Protein AF-A0A7S1KFZ3-F1 (afdb_monomer_lite)

Structure (mmCIF, N/CA/C/O backbone):
data_AF-A0A7S1KFZ3-F1
#
_entry.id   AF-A0A7S1KFZ3-F1
#
loop_
_atom_site.group_PDB
_atom_site.id
_atom_site.type_symbol
_atom_site.label_atom_id
_atom_site.label_alt_id
_atom_site.label_comp_id
_atom_site.label_asym_id
_atom_site.label_entity_id
_atom_site.label_seq_id
_atom_site.pdbx_PDB_ins_code
_atom_site.Cartn_x
_atom_site.Cartn_y
_atom_site.Cartn_z
_atom_site.occupancy
_atom_site.B_iso_or_equiv
_atom_site.auth_seq_id
_atom_site.auth_comp_id
_atom_site.auth_asym_id
_atom_site.auth_atom_id
_atom_site.pdbx_PDB_model_num
ATOM 1 N N . LYS A 1 1 ? -15.631 -19.264 -7.746 1.00 59.31 1 LYS A N 1
ATOM 2 C CA . LYS A 1 1 ? -16.359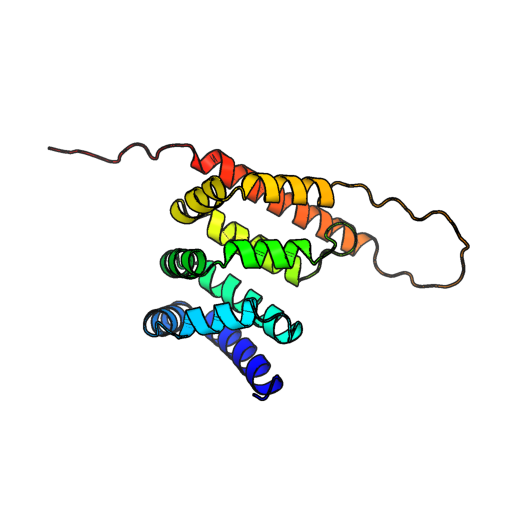 -17.991 -7.528 1.00 59.31 1 LYS A CA 1
ATOM 3 C C . LYS A 1 1 ? -16.327 -17.232 -8.840 1.00 59.31 1 LYS A C 1
ATOM 5 O O . LYS A 1 1 ? -15.306 -17.309 -9.510 1.00 59.31 1 LYS A O 1
ATOM 10 N N . ASP A 1 2 ? -17.428 -16.597 -9.221 1.00 80.00 2 ASP A N 1
ATOM 11 C CA . ASP A 1 2 ? -17.496 -15.832 -10.464 1.00 80.00 2 ASP A CA 1
ATOM 12 C C . ASP A 1 2 ? -16.611 -14.581 -10.345 1.00 80.00 2 ASP A C 1
ATOM 14 O O . ASP A 1 2 ? -16.795 -13.764 -9.441 1.00 80.00 2 ASP A O 1
ATOM 18 N N . VAL A 1 3 ? -15.590 -14.490 -11.197 1.00 78.94 3 VAL A N 1
ATOM 19 C CA . VAL A 1 3 ? -14.569 -13.436 -11.133 1.00 78.94 3 VAL A CA 1
ATOM 20 C C . VAL A 1 3 ? -15.155 -12.086 -11.562 1.00 78.94 3 VAL A C 1
ATOM 22 O O . VAL A 1 3 ? -14.750 -11.048 -11.040 1.00 78.94 3 VAL A O 1
ATOM 25 N N . TYR A 1 4 ? -16.166 -12.095 -12.435 1.00 84.81 4 TYR A N 1
ATOM 26 C CA . TYR A 1 4 ? -16.853 -10.882 -12.880 1.00 84.81 4 TYR A CA 1
ATOM 27 C C . TYR A 1 4 ? -17.694 -10.276 -11.760 1.00 84.81 4 TYR A C 1
ATOM 29 O O . TYR A 1 4 ? -17.629 -9.076 -11.519 1.00 84.81 4 TYR A O 1
ATOM 37 N N . VAL A 1 5 ? -18.379 -11.115 -10.979 1.00 86.81 5 VAL A N 1
ATOM 38 C CA . VAL A 1 5 ? -19.133 -10.651 -9.804 1.00 86.81 5 VAL A CA 1
ATOM 39 C C . VAL A 1 5 ? -18.205 -10.000 -8.777 1.00 86.81 5 VAL A C 1
ATOM 41 O O . VAL A 1 5 ? -18.557 -8.977 -8.190 1.00 86.81 5 VAL A O 1
ATOM 44 N N . ALA A 1 6 ? -17.011 -10.561 -8.559 1.00 84.12 6 ALA A N 1
ATOM 45 C CA . ALA A 1 6 ? -16.026 -9.971 -7.654 1.00 84.12 6 ALA A CA 1
ATOM 46 C C . ALA A 1 6 ? -15.534 -8.604 -8.158 1.00 84.12 6 ALA A C 1
ATOM 48 O O . ALA A 1 6 ? -15.471 -7.658 -7.374 1.00 84.12 6 ALA A O 1
ATOM 49 N N . TYR A 1 7 ? -15.247 -8.490 -9.457 1.00 87.94 7 TYR A N 1
ATOM 50 C CA . TYR A 1 7 ? -14.881 -7.228 -10.098 1.00 87.94 7 TYR A CA 1
ATOM 51 C C . TYR A 1 7 ? -15.976 -6.163 -9.935 1.00 87.94 7 TYR A C 1
ATOM 53 O O . TYR A 1 7 ? -15.715 -5.101 -9.369 1.00 87.94 7 TYR A O 1
ATOM 61 N N . ASP A 1 8 ? -17.213 -6.475 -10.329 1.00 88.56 8 ASP A N 1
ATOM 62 C CA . ASP A 1 8 ? -18.344 -5.544 -10.245 1.00 88.56 8 ASP A CA 1
ATOM 63 C C . ASP A 1 8 ? -18.607 -5.108 -8.799 1.00 88.56 8 ASP A C 1
ATOM 65 O O . ASP A 1 8 ? -18.883 -3.938 -8.526 1.00 88.56 8 ASP A O 1
ATOM 69 N N . THR A 1 9 ? -18.451 -6.032 -7.846 1.00 89.75 9 THR A N 1
ATOM 70 C CA . THR A 1 9 ? -18.580 -5.737 -6.413 1.00 89.75 9 THR A CA 1
ATOM 71 C C . THR A 1 9 ? -17.504 -4.757 -5.941 1.00 89.75 9 THR A C 1
ATOM 73 O O . THR A 1 9 ? -17.821 -3.813 -5.218 1.00 89.75 9 THR A O 1
ATOM 76 N N . MET A 1 10 ? -16.242 -4.941 -6.349 1.00 89.12 10 MET A N 1
ATOM 77 C CA . MET A 1 10 ? -15.151 -4.021 -5.999 1.00 89.12 10 MET A CA 1
ATOM 78 C C . MET A 1 10 ? -15.393 -2.630 -6.578 1.00 89.12 10 MET A C 1
ATOM 80 O O . MET A 1 10 ? -15.305 -1.637 -5.854 1.00 89.12 10 MET A O 1
ATOM 84 N N . VAL A 1 11 ? -15.763 -2.553 -7.857 1.00 89.94 11 VAL A N 1
ATOM 85 C CA . VAL A 1 11 ? -16.059 -1.284 -8.525 1.00 89.94 11 VAL A CA 1
ATOM 86 C C . VAL A 1 11 ? -17.231 -0.579 -7.844 1.00 89.94 11 VAL A C 1
ATOM 88 O O . VAL A 1 11 ? -17.140 0.615 -7.544 1.00 89.94 11 VAL A O 1
ATOM 91 N N . LEU A 1 12 ? -18.313 -1.294 -7.530 1.00 91.19 12 LEU A N 1
ATOM 92 C CA . LEU A 1 12 ? -19.456 -0.736 -6.807 1.00 91.19 12 LEU A CA 1
ATOM 93 C C . LEU A 1 12 ? -19.049 -0.210 -5.425 1.00 91.19 12 LEU A C 1
ATOM 95 O O . LEU A 1 12 ? -19.440 0.895 -5.046 1.00 91.19 12 LEU A O 1
ATOM 99 N N . LEU A 1 13 ? -18.234 -0.966 -4.687 1.00 89.31 13 LEU A N 1
ATOM 100 C CA . LEU A 1 13 ? -17.777 -0.577 -3.355 1.00 89.31 13 LEU A CA 1
ATOM 101 C C . LEU A 1 13 ? -16.889 0.674 -3.399 1.00 89.31 13 LEU A C 1
ATOM 103 O O . LEU A 1 13 ? -17.038 1.557 -2.554 1.00 89.31 13 LEU A O 1
ATOM 107 N N . GLN A 1 14 ? -16.038 0.814 -4.418 1.00 91.81 14 GLN A N 1
ATOM 108 C CA . GLN A 1 14 ? -15.278 2.046 -4.641 1.00 91.81 14 GLN A CA 1
ATOM 109 C C . GLN A 1 14 ? -16.190 3.248 -4.921 1.00 91.81 14 GLN A C 1
ATOM 111 O O . GLN A 1 14 ? -15.961 4.332 -4.383 1.00 91.81 14 GLN A O 1
ATOM 116 N N . HIS A 1 15 ? -17.225 3.083 -5.751 1.00 91.88 15 HIS A N 1
ATOM 117 C CA . HIS A 1 15 ? -18.196 4.152 -6.015 1.00 91.88 15 HIS A CA 1
ATOM 118 C C . HIS A 1 15 ? -18.946 4.545 -4.742 1.00 91.88 15 HIS A C 1
ATOM 120 O O . HIS A 1 15 ? -19.065 5.731 -4.434 1.00 91.88 15 HIS A O 1
ATOM 126 N N . LEU A 1 16 ? -19.385 3.560 -3.957 1.00 90.81 16 LEU A N 1
ATOM 127 C CA . LEU A 1 16 ? -20.061 3.806 -2.689 1.00 90.81 16 LEU A CA 1
ATOM 128 C C . LEU A 1 16 ? -19.150 4.543 -1.702 1.00 90.81 16 LEU A C 1
ATOM 130 O O . LEU A 1 16 ? -19.594 5.489 -1.052 1.00 90.81 16 LEU A O 1
ATOM 134 N N . TYR A 1 17 ? -17.870 4.166 -1.627 1.00 89.56 17 TYR A N 1
ATOM 135 C CA . TYR A 1 17 ? -16.895 4.837 -0.771 1.00 89.56 17 TYR A CA 1
ATOM 136 C C . TYR A 1 17 ? -16.699 6.309 -1.157 1.00 89.56 17 TYR A C 1
ATOM 138 O O . TYR A 1 17 ? -16.649 7.167 -0.280 1.00 89.56 17 TYR A O 1
ATOM 146 N N . ARG A 1 18 ? -16.661 6.634 -2.456 1.00 89.19 18 ARG A N 1
ATOM 147 C CA . ARG A 1 18 ? -16.524 8.027 -2.922 1.00 89.19 18 ARG A CA 1
ATOM 148 C C . ARG A 1 18 ? -17.688 8.924 -2.488 1.00 89.19 18 ARG A C 1
ATOM 150 O O . ARG A 1 18 ? -17.477 10.112 -2.270 1.00 89.19 18 ARG A O 1
ATOM 157 N N . HIS A 1 19 ? -18.891 8.370 -2.333 1.00 89.25 19 HIS A N 1
ATOM 158 C CA . HIS A 1 19 ? -20.073 9.126 -1.905 1.00 89.25 19 HIS A CA 1
ATOM 159 C C . HIS A 1 19 ? -20.353 9.047 -0.394 1.00 89.25 19 HIS A C 1
ATOM 161 O O . HIS A 1 19 ? -20.929 9.976 0.169 1.00 89.25 19 HIS A O 1
ATOM 167 N N . PHE A 1 20 ? -19.947 7.965 0.277 1.00 88.75 20 PHE A N 1
ATOM 168 C CA . PHE A 1 20 ? -20.286 7.681 1.677 1.00 88.75 20 PHE A CA 1
ATOM 169 C C . PHE A 1 20 ? -19.083 7.187 2.499 1.00 88.75 20 PHE A C 1
ATOM 171 O O . PHE A 1 20 ? -19.227 6.287 3.330 1.00 88.75 20 PHE A O 1
ATOM 178 N N . SER A 1 21 ? -17.905 7.781 2.293 1.00 86.06 21 SER A N 1
ATOM 179 C CA . SER A 1 21 ? -16.613 7.338 2.852 1.00 86.06 21 SER A CA 1
ATOM 180 C C . SER A 1 21 ? -16.657 6.993 4.344 1.00 86.06 21 SER A C 1
ATOM 182 O O . SER A 1 21 ? -16.226 5.913 4.739 1.00 86.06 21 SER A O 1
ATOM 184 N N . SER A 1 22 ? -17.248 7.862 5.171 1.00 86.12 22 SER A N 1
ATOM 185 C CA . SER A 1 22 ? -17.353 7.651 6.622 1.00 86.12 22 SER A CA 1
ATOM 186 C C . SER A 1 22 ? -18.200 6.426 6.987 1.00 86.12 22 SER A C 1
ATOM 188 O O . SER A 1 22 ? -17.764 5.597 7.784 1.00 86.12 22 SER A O 1
ATOM 190 N N . LYS A 1 23 ? -19.380 6.266 6.370 1.00 87.06 23 LYS A N 1
ATOM 191 C CA . LYS A 1 23 ? -20.280 5.135 6.651 1.00 87.06 23 LYS A CA 1
ATOM 192 C C . LYS A 1 23 ? -19.670 3.821 6.181 1.00 87.06 23 LYS A C 1
ATOM 194 O O . LYS A 1 23 ? -19.662 2.854 6.930 1.00 87.06 23 LYS A O 1
ATOM 199 N N . VAL A 1 24 ? -19.114 3.806 4.970 1.00 86.38 24 VAL A N 1
ATOM 200 C CA . VAL A 1 24 ? -18.494 2.607 4.392 1.00 86.38 24 VAL A CA 1
ATOM 201 C C . VAL A 1 24 ? -17.273 2.182 5.207 1.00 86.38 24 VAL A C 1
ATOM 203 O O . VAL A 1 24 ? -17.158 1.009 5.547 1.00 86.38 24 VAL A O 1
ATOM 206 N N . ALA A 1 25 ? -16.404 3.122 5.599 1.00 84.81 25 ALA A N 1
ATOM 207 C CA . ALA A 1 25 ? -15.257 2.820 6.454 1.00 84.81 25 ALA A CA 1
ATOM 208 C C . ALA A 1 25 ? -15.683 2.244 7.813 1.00 84.81 25 ALA A C 1
ATOM 210 O O . ALA A 1 25 ? -15.085 1.279 8.277 1.00 84.81 25 ALA A O 1
ATOM 211 N N . GLN A 1 26 ? -16.727 2.798 8.439 1.00 86.44 26 GLN A N 1
ATOM 212 C CA . GLN A 1 26 ? -17.255 2.280 9.705 1.00 86.44 26 GLN A CA 1
ATOM 213 C C . GLN A 1 26 ? -17.842 0.878 9.555 1.00 86.44 26 GLN A C 1
ATOM 215 O O . GLN A 1 26 ? -17.589 0.024 10.400 1.00 86.44 26 GLN A O 1
ATOM 220 N N . THR A 1 27 ? -18.596 0.615 8.485 1.00 87.44 27 THR A N 1
ATOM 221 C CA . THR A 1 27 ? -19.141 -0.721 8.218 1.00 87.44 27 THR A CA 1
ATOM 222 C C . THR A 1 27 ? -18.026 -1.738 7.991 1.00 87.44 27 THR A C 1
ATOM 224 O O . THR A 1 27 ? -18.071 -2.816 8.572 1.00 87.44 27 THR A O 1
ATOM 227 N N . ILE A 1 28 ? -16.992 -1.376 7.226 1.00 85.25 28 ILE A N 1
ATOM 228 C CA . ILE A 1 28 ? -15.823 -2.236 6.991 1.00 85.25 28 ILE A CA 1
ATOM 229 C C . ILE A 1 28 ? -15.042 -2.484 8.284 1.00 85.25 28 ILE A C 1
ATOM 231 O O . ILE A 1 28 ? -14.594 -3.597 8.511 1.00 85.25 28 ILE A O 1
ATOM 235 N N . LEU A 1 29 ? -14.896 -1.481 9.152 1.00 84.69 29 LEU A N 1
ATOM 236 C CA . LEU A 1 29 ? -14.244 -1.652 10.455 1.00 84.69 29 LEU A CA 1
ATOM 237 C C . LEU A 1 29 ? -15.083 -2.466 11.447 1.00 84.69 29 LEU A C 1
ATOM 239 O O . LEU A 1 29 ? -14.527 -3.099 12.340 1.00 84.69 29 LEU A O 1
ATOM 243 N N . SER A 1 30 ? -16.408 -2.442 11.303 1.00 86.44 30 SER A N 1
ATOM 244 C CA . SER A 1 30 ? -17.323 -3.234 12.134 1.00 86.44 30 SER A CA 1
ATOM 245 C C . SER A 1 30 ? -17.289 -4.719 11.766 1.00 86.44 30 SER A C 1
ATOM 247 O O . SER A 1 30 ? -17.612 -5.555 12.608 1.00 86.44 30 SER A O 1
ATOM 249 N N . ASP A 1 31 ? -16.901 -5.048 10.530 1.00 85.12 31 ASP A N 1
ATOM 250 C CA . ASP A 1 31 ? -16.716 -6.419 10.066 1.00 85.12 31 ASP A CA 1
ATOM 251 C C . ASP A 1 31 ? -15.221 -6.803 10.050 1.00 85.12 31 ASP A C 1
ATOM 253 O O . ASP A 1 31 ? -14.492 -6.440 9.121 1.00 85.12 31 ASP A O 1
ATOM 257 N N . PRO A 1 32 ? -14.741 -7.595 11.026 1.00 69.31 32 PRO A N 1
ATOM 258 C CA . PRO A 1 32 ? -13.337 -7.994 11.089 1.00 69.31 32 PRO A CA 1
ATOM 259 C C . PRO A 1 32 ? -12.889 -8.828 9.877 1.00 69.31 32 PRO A C 1
ATOM 261 O O . PRO A 1 32 ? -11.694 -8.878 9.590 1.00 69.31 32 PRO A O 1
ATOM 264 N N . MET A 1 33 ? -13.811 -9.467 9.147 1.00 83.75 33 MET A N 1
ATOM 265 C CA . MET A 1 33 ? -13.490 -10.271 7.962 1.00 83.75 33 MET A CA 1
ATOM 266 C C . MET A 1 33 ? -13.438 -9.446 6.672 1.00 83.75 33 MET A C 1
ATOM 268 O O . MET A 1 33 ? -12.864 -9.909 5.681 1.00 83.75 33 MET A O 1
ATOM 272 N N . GLY A 1 34 ? -13.998 -8.232 6.667 1.00 83.44 34 GLY A N 1
ATOM 273 C CA . GLY A 1 34 ? -14.071 -7.382 5.479 1.00 83.44 34 GLY A CA 1
ATOM 274 C C . GLY A 1 34 ? -12.686 -6.992 4.960 1.00 83.44 34 GLY A C 1
ATOM 275 O O . GLY A 1 34 ? -12.368 -7.216 3.790 1.00 83.44 34 GLY A O 1
ATOM 276 N N . LEU A 1 35 ? -11.826 -6.482 5.848 1.00 85.81 35 LEU A N 1
ATOM 277 C CA . LEU A 1 35 ? -10.447 -6.112 5.501 1.00 85.81 35 LEU A CA 1
ATOM 278 C C . LEU A 1 35 ? -9.574 -7.333 5.193 1.00 85.81 35 LEU A C 1
ATOM 280 O O . LEU A 1 35 ? -8.810 -7.296 4.233 1.00 85.81 35 LEU A O 1
ATOM 284 N N . SER A 1 36 ? -9.726 -8.430 5.942 1.00 87.75 36 SER A N 1
ATOM 285 C CA . SER A 1 36 ? -8.971 -9.667 5.691 1.00 87.75 36 SER A CA 1
ATOM 286 C C . SER A 1 36 ? -9.299 -10.288 4.336 1.00 87.75 36 SER A C 1
ATOM 288 O O . SER A 1 36 ? -8.401 -10.756 3.642 1.00 87.75 36 SER A O 1
ATOM 290 N N . SER A 1 37 ? -10.565 -10.236 3.918 1.00 86.81 37 SER A N 1
ATOM 291 C CA . SER A 1 37 ? -10.976 -10.702 2.591 1.00 86.81 37 SER A CA 1
ATOM 292 C C . SER A 1 37 ? -10.385 -9.831 1.482 1.00 86.81 37 SER A C 1
ATOM 294 O O . SER A 1 37 ? -9.918 -10.359 0.476 1.00 86.81 37 SER A O 1
ATOM 296 N N . LEU A 1 38 ? -10.362 -8.504 1.669 1.00 86.94 38 LEU A N 1
ATOM 297 C CA . LEU A 1 38 ? -9.733 -7.580 0.721 1.00 86.94 38 LEU A CA 1
ATOM 298 C C . LEU A 1 38 ? -8.225 -7.844 0.596 1.00 86.94 38 LEU A C 1
ATOM 300 O O . LEU A 1 38 ? -7.695 -7.897 -0.512 1.00 86.94 38 LEU A O 1
ATOM 304 N N . MET A 1 39 ? -7.552 -8.071 1.725 1.00 88.50 39 MET A N 1
ATOM 305 C CA . MET A 1 39 ? -6.133 -8.421 1.764 1.00 88.50 39 MET A CA 1
ATOM 306 C C . MET A 1 39 ? -5.839 -9.757 1.082 1.00 88.50 39 MET A C 1
ATOM 308 O O . MET A 1 39 ? -4.877 -9.856 0.323 1.00 88.50 39 MET A O 1
ATOM 312 N N . GLN A 1 40 ? -6.696 -10.761 1.270 1.00 88.12 40 GLN A N 1
ATOM 313 C CA . GLN A 1 40 ? -6.565 -12.041 0.580 1.00 88.12 40 GLN A CA 1
ATOM 314 C C . GLN A 1 40 ? -6.699 -11.890 -0.944 1.00 88.12 40 GLN A C 1
ATOM 316 O O . GLN A 1 40 ? -5.963 -12.539 -1.678 1.00 88.12 40 GLN A O 1
ATOM 321 N N . ILE A 1 41 ? -7.599 -11.022 -1.427 1.00 86.56 41 ILE A N 1
ATOM 322 C CA . ILE A 1 41 ? -7.738 -10.730 -2.865 1.00 86.56 41 ILE A CA 1
ATOM 323 C C . ILE A 1 41 ? -6.482 -10.039 -3.408 1.00 86.56 41 ILE A C 1
ATOM 325 O O . ILE A 1 41 ? -6.058 -10.344 -4.518 1.00 86.56 41 ILE A O 1
ATOM 329 N N . LEU A 1 42 ? -5.870 -9.132 -2.638 1.00 84.62 42 LEU A N 1
ATOM 330 C CA . LEU A 1 42 ? -4.622 -8.477 -3.039 1.00 84.62 42 LEU A CA 1
ATOM 331 C C . LEU A 1 42 ? -3.457 -9.478 -3.154 1.00 84.62 42 LEU A C 1
ATOM 333 O O . LEU A 1 42 ? -2.622 -9.342 -4.044 1.00 84.62 42 LEU A O 1
ATOM 337 N N . GLN A 1 43 ? -3.412 -10.471 -2.261 1.00 82.75 43 GLN A N 1
ATOM 338 C CA . GLN A 1 43 ? -2.364 -11.496 -2.199 1.00 82.75 43 GLN A CA 1
ATOM 339 C C . GLN A 1 43 ? -2.581 -12.667 -3.175 1.00 82.75 43 GLN A C 1
ATOM 341 O O . GLN A 1 43 ? -1.637 -13.403 -3.462 1.00 82.75 43 GLN A O 1
ATOM 346 N N . ASP A 1 44 ? -3.798 -12.868 -3.689 1.00 79.06 44 ASP A N 1
ATOM 347 C CA . 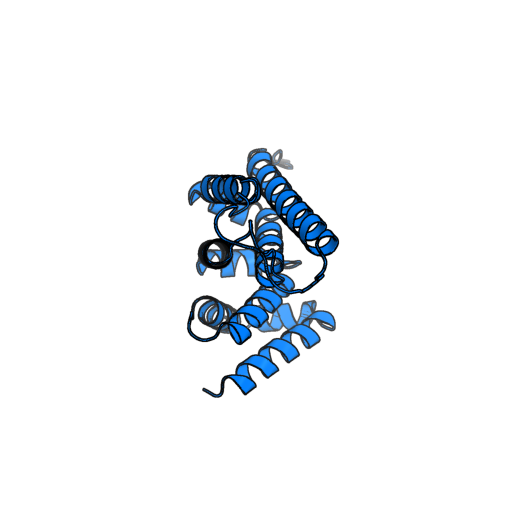ASP A 1 44 ? -4.085 -13.932 -4.655 1.00 79.06 44 ASP A CA 1
ATOM 348 C C . ASP A 1 44 ? -3.664 -13.510 -6.074 1.00 79.06 44 ASP A C 1
ATOM 350 O O . ASP A 1 44 ? -4.358 -12.775 -6.778 1.00 79.06 44 ASP A O 1
ATOM 354 N N . ALA A 1 45 ? -2.511 -14.018 -6.512 1.00 56.50 45 ALA A N 1
ATOM 355 C CA . ALA A 1 45 ? -1.869 -13.726 -7.798 1.00 56.50 45 ALA A CA 1
ATOM 356 C C . ALA A 1 45 ? -2.613 -14.268 -9.041 1.00 56.50 45 ALA A C 1
ATOM 358 O O . ALA A 1 45 ? -2.080 -14.244 -10.146 1.00 56.50 45 ALA A O 1
ATOM 359 N N . LYS A 1 46 ? -3.825 -14.818 -8.892 1.00 57.44 46 LYS A N 1
ATOM 360 C CA . LYS A 1 46 ? -4.555 -15.475 -9.991 1.00 57.44 46 LYS A CA 1
ATOM 361 C C . LYS A 1 46 ? -5.426 -14.537 -10.827 1.00 57.44 46 LYS A C 1
ATOM 363 O O . LYS A 1 46 ? -5.868 -14.944 -11.901 1.00 57.44 46 LYS A O 1
ATOM 368 N N . THR A 1 47 ? -5.720 -13.324 -10.352 1.00 61.72 47 THR A N 1
ATOM 369 C CA . THR A 1 47 ? -6.672 -12.410 -11.010 1.00 61.72 47 THR A CA 1
ATOM 370 C C . THR A 1 47 ? -6.177 -10.966 -11.031 1.00 61.72 47 THR A C 1
ATOM 372 O O . THR A 1 47 ? -6.608 -10.149 -10.216 1.00 61.72 47 THR A O 1
ATOM 375 N N . ASP A 1 48 ? -5.327 -10.631 -12.003 1.00 72.25 48 ASP A N 1
ATOM 376 C CA . ASP A 1 48 ? -4.714 -9.299 -12.127 1.00 72.25 48 ASP A CA 1
ATOM 377 C C . ASP A 1 48 ? -5.741 -8.158 -12.149 1.00 72.25 48 ASP A C 1
ATOM 379 O O . ASP A 1 48 ? -5.567 -7.147 -11.474 1.00 72.25 48 ASP A O 1
ATOM 383 N N . PHE A 1 49 ? -6.865 -8.316 -12.856 1.00 81.31 49 PHE A N 1
ATOM 384 C CA . PHE A 1 49 ? -7.862 -7.244 -12.965 1.00 81.31 49 PHE A CA 1
ATOM 385 C C . PHE A 1 49 ? -8.656 -7.007 -11.670 1.00 81.31 49 PHE A C 1
ATOM 387 O O . PHE A 1 49 ? -8.940 -5.860 -11.339 1.00 81.31 49 PHE A O 1
ATOM 394 N N . VAL A 1 50 ? -8.976 -8.054 -10.899 1.00 85.19 50 VAL A N 1
ATOM 395 C CA . VAL A 1 50 ? -9.651 -7.896 -9.595 1.00 85.19 50 VAL A CA 1
ATOM 396 C C . VAL A 1 50 ? -8.672 -7.370 -8.547 1.00 85.19 50 VAL A C 1
ATOM 398 O O . VAL A 1 50 ? -9.040 -6.506 -7.753 1.00 85.19 50 VAL A O 1
ATOM 401 N N . ARG A 1 51 ? -7.413 -7.830 -8.579 1.00 86.50 51 ARG A N 1
ATOM 402 C CA . ARG A 1 51 ? -6.328 -7.327 -7.725 1.00 86.50 51 ARG A CA 1
ATOM 403 C C . ARG A 1 51 ? -6.155 -5.817 -7.885 1.00 86.50 51 ARG A C 1
ATOM 405 O O . ARG A 1 51 ? -6.041 -5.107 -6.891 1.00 86.50 51 ARG A O 1
ATOM 412 N N . ASN A 1 52 ? -6.197 -5.319 -9.120 1.00 88.44 52 ASN A N 1
ATOM 413 C CA . ASN A 1 52 ? -6.055 -3.892 -9.411 1.00 88.44 52 ASN A CA 1
ATOM 414 C C . ASN A 1 52 ? -7.199 -3.059 -8.809 1.00 88.44 52 ASN A C 1
ATOM 416 O O . ASN A 1 52 ? -6.951 -2.009 -8.215 1.00 88.44 52 ASN A O 1
ATOM 420 N N . GLU A 1 53 ? -8.442 -3.541 -8.892 1.00 89.56 53 GLU A N 1
ATOM 421 C CA . GLU A 1 53 ? -9.585 -2.866 -8.263 1.00 89.56 53 GLU A CA 1
ATOM 422 C C . GLU A 1 53 ? -9.563 -2.971 -6.732 1.00 89.56 53 GLU A C 1
ATOM 424 O O . GLU A 1 53 ? -9.944 -2.028 -6.035 1.00 89.56 53 GLU A O 1
ATOM 429 N N . ALA A 1 54 ? -9.088 -4.092 -6.187 1.00 89.44 54 ALA A N 1
ATOM 430 C CA . ALA A 1 54 ? -8.890 -4.257 -4.750 1.00 89.44 54 ALA A CA 1
ATOM 431 C C . ALA A 1 54 ? -7.830 -3.280 -4.220 1.00 89.44 54 ALA A C 1
ATOM 433 O O . ALA A 1 54 ? -8.054 -2.612 -3.211 1.00 89.44 54 ALA A O 1
ATOM 434 N N . LEU A 1 55 ? -6.714 -3.124 -4.938 1.00 90.94 55 LEU A N 1
ATOM 435 C CA . LEU A 1 55 ? -5.681 -2.134 -4.639 1.00 90.94 55 LEU A CA 1
ATOM 436 C C . LEU A 1 55 ? -6.236 -0.703 -4.692 1.00 90.94 55 LEU A C 1
ATOM 438 O O . LEU A 1 55 ? -5.946 0.113 -3.816 1.00 90.94 55 LEU A O 1
ATOM 442 N N . GLN A 1 56 ? -7.064 -0.399 -5.692 1.00 91.81 56 GLN A N 1
ATOM 443 C CA . GLN A 1 56 ? -7.712 0.903 -5.816 1.00 91.81 56 GLN A CA 1
ATOM 444 C C . GLN A 1 56 ? -8.663 1.189 -4.651 1.00 91.81 56 GLN A C 1
ATOM 446 O O . GLN A 1 56 ? -8.660 2.299 -4.115 1.00 91.81 56 GLN A O 1
ATOM 451 N N . LEU A 1 57 ? -9.450 0.199 -4.228 1.00 90.19 57 LEU A N 1
ATOM 452 C CA . LEU A 1 57 ? -10.298 0.316 -3.047 1.00 90.19 57 LEU A CA 1
ATOM 453 C C . LEU A 1 57 ? -9.468 0.503 -1.772 1.00 90.19 57 LEU A C 1
ATOM 455 O O . LEU A 1 57 ? -9.797 1.352 -0.946 1.00 90.19 57 LEU A O 1
ATOM 459 N N . LEU A 1 58 ? -8.375 -0.246 -1.629 1.00 90.50 58 LEU A N 1
ATOM 460 C CA . LEU A 1 58 ? -7.481 -0.145 -0.482 1.00 90.50 58 LEU A CA 1
ATOM 461 C C . LEU A 1 58 ? -6.847 1.244 -0.379 1.00 90.50 58 LEU A C 1
ATOM 463 O O . LEU A 1 58 ? -6.832 1.820 0.703 1.00 90.50 58 LEU A O 1
ATOM 467 N N . TYR A 1 59 ? -6.395 1.817 -1.499 1.00 91.56 59 TYR A N 1
ATOM 468 C CA . TYR A 1 59 ? -5.929 3.205 -1.555 1.00 91.56 59 TYR A CA 1
ATOM 469 C C . TYR A 1 59 ? -6.989 4.192 -1.044 1.00 91.56 59 TYR A C 1
ATOM 471 O O . TYR A 1 59 ? -6.672 5.054 -0.227 1.00 91.56 59 TYR A O 1
ATOM 479 N N . LEU A 1 60 ? -8.245 4.051 -1.482 1.00 90.06 60 LEU A N 1
ATOM 480 C CA . LEU A 1 60 ? -9.328 4.929 -1.033 1.00 90.06 60 LEU A CA 1
ATOM 481 C C . LEU A 1 60 ? -9.574 4.794 0.477 1.00 90.06 60 LEU A C 1
ATOM 483 O O . LEU A 1 60 ? -9.700 5.796 1.174 1.00 90.06 60 LEU A O 1
ATOM 487 N N . LEU A 1 61 ? -9.594 3.563 0.996 1.00 87.94 61 LEU A N 1
ATOM 488 C CA . LEU A 1 61 ? -9.826 3.293 2.417 1.00 87.94 61 LEU A CA 1
ATOM 489 C C . LEU A 1 61 ? -8.704 3.825 3.316 1.00 87.94 61 LEU A C 1
ATOM 491 O O . LEU A 1 61 ? -8.975 4.289 4.426 1.00 87.94 61 LEU A O 1
ATOM 495 N N . THR A 1 62 ? -7.455 3.758 2.854 1.00 88.50 62 THR A N 1
ATOM 496 C CA . THR A 1 62 ? -6.283 4.165 3.637 1.00 88.50 62 THR A CA 1
ATOM 497 C C . THR A 1 62 ? -5.998 5.660 3.569 1.00 88.50 62 THR A C 1
ATOM 499 O O . THR A 1 62 ? -5.206 6.136 4.370 1.00 88.50 62 THR A O 1
ATOM 502 N N . GLU A 1 63 ? -6.628 6.424 2.675 1.00 86.69 63 GLU A N 1
ATOM 503 C CA . GLU A 1 63 ? -6.361 7.864 2.522 1.00 86.69 63 GLU A CA 1
ATOM 504 C C . GLU A 1 63 ? -6.720 8.678 3.773 1.00 86.69 63 GLU A C 1
ATOM 506 O O . GLU A 1 63 ? -6.026 9.630 4.120 1.00 86.69 63 GLU A O 1
ATOM 511 N N . THR A 1 64 ? -7.781 8.288 4.481 1.00 79.06 64 THR A N 1
ATOM 512 C CA . THR A 1 64 ? -8.321 9.070 5.608 1.00 79.06 64 THR A CA 1
ATOM 513 C C . THR A 1 64 ? -8.326 8.328 6.941 1.00 79.06 64 THR A C 1
ATOM 515 O O . THR A 1 64 ? -8.497 8.956 7.986 1.00 79.06 64 THR A O 1
ATOM 518 N N . ASN A 1 65 ? -8.147 7.003 6.940 1.00 85.56 65 ASN A N 1
ATOM 519 C CA . ASN A 1 65 ? -8.389 6.176 8.118 1.00 85.56 65 ASN A CA 1
ATOM 520 C C . ASN A 1 65 ? -7.112 5.504 8.644 1.00 85.56 65 ASN A C 1
ATOM 522 O O . ASN A 1 65 ? -6.641 4.500 8.107 1.00 85.56 65 ASN A O 1
ATOM 526 N N . THR A 1 66 ? -6.586 6.037 9.746 1.00 87.06 66 THR A N 1
ATOM 527 C CA . THR A 1 66 ? -5.361 5.545 10.391 1.00 87.06 66 THR A CA 1
ATOM 528 C C . THR A 1 66 ? -5.531 4.195 11.085 1.00 87.06 66 THR A C 1
ATOM 530 O O . THR A 1 66 ? -4.551 3.463 11.208 1.00 87.06 66 THR A O 1
ATOM 533 N N . GLU A 1 67 ? -6.743 3.824 11.506 1.00 87.44 67 GLU A N 1
ATOM 534 C CA . GLU A 1 67 ? -7.005 2.501 12.089 1.00 87.44 67 GLU A CA 1
ATOM 535 C C . GLU A 1 67 ? -7.026 1.411 11.021 1.00 87.44 67 GLU A C 1
ATOM 537 O O . GLU A 1 67 ? -6.390 0.372 11.196 1.00 87.44 67 GLU A O 1
ATOM 542 N N . ILE A 1 68 ? -7.648 1.674 9.865 1.00 88.69 68 ILE A N 1
ATOM 543 C CA . ILE A 1 68 ? -7.567 0.760 8.718 1.00 88.69 68 ILE A CA 1
ATOM 544 C C . ILE A 1 68 ? -6.103 0.544 8.335 1.00 88.69 68 ILE A C 1
ATOM 546 O O . ILE A 1 68 ? -5.689 -0.602 8.185 1.00 88.69 68 ILE A O 1
ATOM 550 N N . GLN A 1 69 ? -5.302 1.614 8.248 1.00 89.94 69 GLN A N 1
ATOM 551 C CA . GLN A 1 69 ? -3.872 1.510 7.939 1.00 89.94 69 GLN A CA 1
ATOM 552 C C . GLN A 1 69 ? -3.124 0.582 8.909 1.00 89.94 69 GLN A C 1
ATOM 554 O O . GLN A 1 69 ? -2.348 -0.264 8.466 1.00 89.94 69 GLN A O 1
ATOM 559 N N . LYS A 1 70 ? -3.360 0.694 10.223 1.00 88.75 70 LYS A N 1
ATOM 560 C CA . LYS A 1 70 ? -2.721 -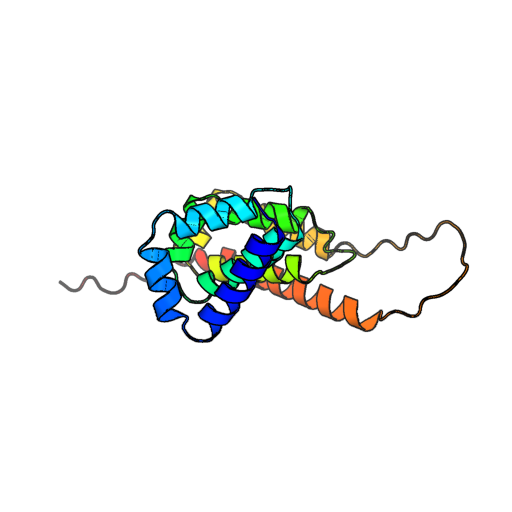0.184 11.219 1.00 88.75 70 LYS A CA 1
ATOM 561 C C . LYS A 1 70 ? -3.131 -1.644 11.027 1.00 88.75 70 LYS A C 1
ATOM 563 O O . LYS A 1 70 ? -2.267 -2.517 10.993 1.00 88.75 70 LYS A O 1
ATOM 568 N N . ILE A 1 71 ? -4.432 -1.902 10.863 1.00 89.69 71 ILE A N 1
ATOM 569 C CA . ILE A 1 71 ? -4.974 -3.258 10.703 1.00 89.69 71 ILE A CA 1
ATOM 570 C C . ILE A 1 71 ? -4.392 -3.929 9.458 1.00 89.69 71 ILE A C 1
ATOM 572 O O . ILE A 1 71 ? -3.895 -5.048 9.541 1.00 89.69 71 ILE A O 1
ATOM 576 N N . VAL A 1 72 ? -4.417 -3.255 8.308 1.00 88.88 72 VAL A N 1
ATOM 577 C CA . VAL A 1 72 ? -3.915 -3.854 7.061 1.00 88.88 72 VAL A CA 1
ATOM 578 C C . VAL A 1 72 ? -2.387 -3.962 7.050 1.00 88.88 72 VAL A C 1
ATOM 580 O O . VAL A 1 72 ? -1.854 -4.889 6.446 1.00 88.88 72 VAL A O 1
ATOM 583 N N . THR A 1 73 ? -1.670 -3.095 7.778 1.00 88.31 73 THR A N 1
ATOM 584 C CA . THR A 1 73 ? -0.219 -3.252 7.999 1.00 88.31 73 THR A CA 1
ATOM 585 C C . THR A 1 73 ? 0.080 -4.559 8.732 1.00 88.31 73 THR A C 1
ATOM 587 O O . THR A 1 73 ? 0.940 -5.314 8.293 1.00 88.31 73 THR A O 1
ATOM 590 N N . PHE A 1 74 ? -0.683 -4.890 9.780 1.00 87.81 74 PHE A N 1
ATOM 591 C CA . PHE A 1 74 ? -0.548 -6.171 10.485 1.00 87.81 74 PHE A CA 1
ATOM 592 C C . PHE A 1 74 ? -0.841 -7.387 9.587 1.00 87.81 74 PHE A C 1
ATOM 594 O O . PHE A 1 74 ? -0.319 -8.473 9.817 1.00 87.81 74 PHE A O 1
ATOM 601 N N . GLN A 1 75 ? -1.654 -7.210 8.544 1.00 89.12 75 GLN A N 1
ATOM 602 C CA . GLN A 1 75 ? -1.997 -8.260 7.578 1.00 89.12 75 GLN A CA 1
ATOM 603 C C . GLN A 1 75 ? -0.993 -8.388 6.415 1.00 89.12 75 GLN A C 1
ATOM 605 O O . GLN A 1 75 ? -1.260 -9.108 5.454 1.00 89.12 75 GLN A O 1
ATOM 610 N N . GLY A 1 76 ? 0.156 -7.706 6.473 1.00 87.69 76 GLY A N 1
ATOM 611 C CA . GLY A 1 76 ? 1.201 -7.809 5.449 1.00 87.69 76 GLY A CA 1
ATOM 612 C C . GLY A 1 76 ? 0.914 -7.003 4.176 1.00 87.69 76 GLY A C 1
ATOM 613 O O . GLY A 1 76 ? 1.327 -7.374 3.072 1.00 87.69 76 GLY A O 1
ATOM 614 N N . CYS A 1 77 ? 0.141 -5.916 4.292 1.00 89.69 77 CYS A N 1
ATOM 615 C CA . CYS A 1 77 ? -0.180 -5.047 3.159 1.00 89.69 77 CYS A CA 1
ATOM 616 C C . CYS A 1 77 ? 1.057 -4.399 2.545 1.00 89.69 77 CYS A C 1
ATOM 618 O O . CYS A 1 77 ? 1.138 -4.269 1.328 1.00 89.69 77 CYS A O 1
ATOM 620 N N . ILE A 1 78 ? 2.017 -3.981 3.362 1.00 87.25 78 ILE A N 1
ATOM 621 C CA . ILE A 1 78 ? 3.165 -3.201 2.894 1.00 87.25 78 ILE A CA 1
ATOM 622 C C . ILE A 1 78 ? 4.075 -4.066 2.014 1.00 87.25 78 ILE A C 1
ATOM 624 O O . ILE A 1 78 ? 4.482 -3.645 0.936 1.00 87.25 78 ILE A O 1
ATOM 628 N N . GLU A 1 79 ? 4.319 -5.305 2.425 1.00 89.38 79 GLU A N 1
ATOM 629 C CA . GLU A 1 79 ? 5.057 -6.318 1.675 1.00 89.38 79 GLU A CA 1
ATOM 630 C C . GLU A 1 79 ? 4.350 -6.640 0.357 1.00 89.38 79 GLU A C 1
ATOM 632 O O . GLU A 1 79 ? 4.988 -6.693 -0.693 1.00 89.38 79 GLU A O 1
ATOM 637 N N . SER A 1 80 ? 3.020 -6.777 0.400 1.00 88.06 80 SER A N 1
ATOM 638 C CA . SER A 1 80 ? 2.198 -7.015 -0.792 1.00 88.06 80 SER A CA 1
ATOM 639 C C . SER A 1 80 ? 2.283 -5.839 -1.777 1.00 88.06 80 SER A C 1
ATOM 641 O O . SER A 1 80 ? 2.409 -6.051 -2.980 1.00 88.06 80 SER A O 1
ATOM 643 N N . LEU A 1 81 ? 2.281 -4.593 -1.285 1.00 87.88 81 LEU A N 1
ATOM 644 C CA . LEU A 1 81 ? 2.462 -3.398 -2.118 1.00 87.88 81 LEU A CA 1
ATOM 645 C C . LEU A 1 81 ? 3.848 -3.363 -2.767 1.00 87.88 81 LEU A C 1
ATOM 647 O O . LEU A 1 81 ? 3.949 -3.094 -3.962 1.00 87.88 81 LEU A O 1
ATOM 651 N N . PHE A 1 82 ? 4.911 -3.659 -2.014 1.00 86.50 82 PHE A N 1
ATOM 652 C CA . PHE A 1 82 ? 6.261 -3.730 -2.574 1.00 86.50 82 PHE A CA 1
ATOM 653 C C . PHE A 1 82 ? 6.404 -4.845 -3.613 1.00 86.50 82 PHE A C 1
ATOM 655 O O . PHE A 1 82 ? 7.094 -4.639 -4.611 1.00 86.50 82 PHE A O 1
ATOM 662 N N . ALA A 1 83 ? 5.744 -5.990 -3.416 1.00 85.50 83 ALA A N 1
ATOM 663 C CA . ALA A 1 83 ? 5.712 -7.072 -4.396 1.00 85.50 83 ALA A CA 1
ATOM 664 C C . ALA A 1 83 ? 5.039 -6.620 -5.700 1.00 85.50 83 ALA A C 1
ATOM 666 O O . ALA A 1 83 ? 5.662 -6.713 -6.753 1.00 85.50 83 ALA A O 1
ATOM 667 N N . VAL A 1 84 ? 3.844 -6.019 -5.622 1.00 84.69 84 VAL A N 1
ATOM 668 C CA . VAL A 1 84 ? 3.131 -5.476 -6.796 1.00 84.69 84 VAL A CA 1
ATOM 669 C C . VAL A 1 84 ? 3.981 -4.443 -7.539 1.00 84.69 84 VAL A C 1
ATOM 671 O O . VAL A 1 84 ? 4.062 -4.476 -8.760 1.00 84.69 84 VAL A O 1
ATOM 674 N N . ILE A 1 85 ? 4.657 -3.544 -6.819 1.00 83.00 85 ILE A N 1
ATOM 675 C CA . ILE A 1 85 ? 5.530 -2.536 -7.439 1.00 83.00 85 ILE A CA 1
ATOM 676 C C . ILE A 1 85 ? 6.776 -3.181 -8.070 1.00 83.00 85 ILE A C 1
ATOM 678 O O . ILE A 1 85 ? 7.269 -2.699 -9.081 1.00 83.00 85 ILE A O 1
ATOM 682 N N . SER A 1 86 ? 7.299 -4.258 -7.482 1.00 80.62 86 SER A N 1
ATOM 683 C CA . SER A 1 86 ? 8.493 -4.951 -7.987 1.00 80.62 86 SER A CA 1
ATOM 684 C C . SER A 1 86 ? 8.210 -5.842 -9.196 1.00 80.62 86 SER A C 1
ATOM 686 O O . SER A 1 86 ? 9.129 -6.092 -9.974 1.00 80.62 86 SER A O 1
ATOM 688 N N . GLU A 1 87 ? 6.977 -6.334 -9.332 1.00 79.81 87 GLU A N 1
ATOM 689 C CA . GLU A 1 87 ? 6.489 -7.050 -10.517 1.00 79.81 87 GLU A CA 1
ATOM 690 C C . GLU A 1 87 ? 6.359 -6.126 -11.734 1.00 79.81 87 GLU A C 1
ATOM 692 O O . GLU A 1 87 ? 6.433 -6.592 -12.871 1.00 79.81 87 GLU A O 1
ATOM 697 N N . GLU A 1 88 ? 6.178 -4.823 -11.512 1.00 74.94 88 GLU A N 1
ATOM 698 C CA . GLU A 1 88 ? 6.021 -3.846 -12.581 1.00 74.94 88 GLU A CA 1
ATOM 699 C C . GLU A 1 88 ? 7.349 -3.159 -12.935 1.00 74.94 88 GLU A C 1
ATOM 701 O O . GLU A 1 88 ? 8.068 -2.630 -12.086 1.00 74.94 88 GLU A O 1
ATOM 706 N N . ASP A 1 89 ? 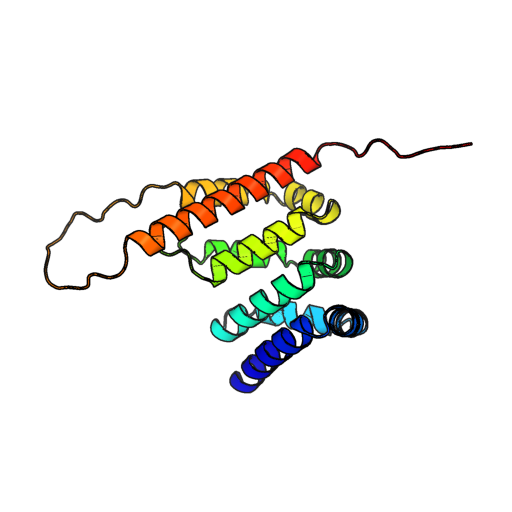7.674 -3.129 -14.231 1.00 69.50 89 ASP A N 1
ATOM 707 C CA . ASP A 1 89 ? 8.851 -2.425 -14.747 1.00 69.50 89 ASP A CA 1
ATOM 708 C C . ASP A 1 89 ? 8.622 -0.903 -14.737 1.00 69.50 89 ASP A C 1
ATOM 710 O O . ASP A 1 89 ? 8.229 -0.301 -15.744 1.00 69.50 89 ASP A O 1
ATOM 714 N N . ILE A 1 90 ? 8.923 -0.266 -13.600 1.00 69.50 90 ILE A N 1
ATOM 715 C CA . ILE A 1 90 ? 8.818 1.194 -13.400 1.00 69.50 90 ILE A CA 1
ATOM 716 C C . ILE A 1 90 ? 9.612 1.975 -14.462 1.00 69.50 90 ILE A C 1
ATOM 718 O O . ILE A 1 90 ? 9.198 3.062 -14.857 1.00 69.50 90 ILE A O 1
ATOM 722 N N . SER A 1 91 ? 10.726 1.416 -14.947 1.00 63.66 91 SER A N 1
ATOM 723 C CA . SER A 1 91 ? 11.607 2.046 -15.940 1.00 63.66 91 SER A CA 1
ATOM 724 C C . SER A 1 91 ? 11.043 2.051 -17.364 1.00 63.66 91 SER A C 1
ATOM 726 O O . SER A 1 91 ? 11.441 2.886 -18.173 1.00 63.66 91 SER A O 1
ATOM 728 N N . ARG A 1 92 ? 10.132 1.125 -17.694 1.00 63.59 92 ARG A N 1
ATOM 729 C CA . ARG A 1 92 ? 9.566 0.986 -19.047 1.00 63.59 92 ARG A CA 1
ATOM 730 C C . ARG A 1 92 ? 8.144 1.510 -19.127 1.00 63.59 92 ARG A C 1
ATOM 732 O O . ARG A 1 92 ? 7.806 2.211 -20.077 1.00 63.59 92 ARG A O 1
ATOM 739 N N . HIS A 1 93 ? 7.312 1.168 -18.145 1.00 67.75 93 HIS A N 1
ATOM 740 C CA . HIS A 1 93 ? 5.898 1.515 -18.141 1.00 67.75 93 HIS A CA 1
ATOM 741 C C . HIS A 1 93 ? 5.420 1.839 -16.730 1.00 67.75 93 HIS A C 1
ATOM 743 O O . HIS A 1 93 ? 5.130 0.957 -15.926 1.00 67.75 93 HIS A O 1
ATOM 749 N N . PHE A 1 94 ? 5.226 3.125 -16.452 1.00 72.81 94 PHE A N 1
ATOM 750 C CA . PHE A 1 94 ? 4.527 3.540 -15.242 1.00 72.81 94 PHE A CA 1
ATOM 751 C C . PHE A 1 94 ? 3.015 3.347 -15.408 1.00 72.81 94 PHE A C 1
ATOM 753 O O . PHE A 1 94 ? 2.305 4.182 -15.989 1.00 72.81 94 PHE A O 1
ATOM 760 N N . THR A 1 95 ? 2.517 2.211 -14.924 1.00 80.31 95 THR A N 1
ATOM 761 C CA . THR A 1 95 ? 1.104 1.847 -15.045 1.00 80.31 95 THR A CA 1
ATOM 762 C C . THR A 1 95 ? 0.238 2.562 -13.996 1.00 80.31 95 THR A C 1
ATOM 764 O O . THR A 1 95 ? 0.719 3.138 -13.014 1.00 80.31 95 THR A O 1
ATOM 767 N N . SER A 1 96 ? -1.086 2.524 -14.182 1.00 82.81 96 SER A N 1
ATOM 768 C CA . SER A 1 96 ? -2.030 2.987 -13.158 1.00 82.81 96 SER A CA 1
ATOM 769 C C . SER A 1 96 ? -1.929 2.191 -11.857 1.00 82.81 96 SER A C 1
ATOM 771 O O . SER A 1 96 ? -2.189 2.754 -10.800 1.00 82.81 96 SER A O 1
ATOM 773 N N . VAL A 1 97 ? -1.538 0.919 -11.925 1.00 85.38 97 VAL A N 1
ATOM 774 C CA . VAL A 1 97 ? -1.440 0.018 -10.774 1.00 85.38 97 VAL A CA 1
ATOM 775 C C . VAL A 1 97 ? -0.227 0.391 -9.924 1.00 85.38 97 VAL A C 1
ATOM 777 O O . VAL A 1 97 ? -0.415 0.691 -8.746 1.00 85.38 97 VAL A O 1
ATOM 780 N N . THR A 1 98 ? 0.970 0.526 -10.518 1.00 84.25 98 THR A N 1
ATOM 781 C CA . THR A 1 98 ? 2.152 1.089 -9.829 1.00 84.25 98 THR A CA 1
ATOM 782 C C . THR A 1 98 ? 1.838 2.450 -9.210 1.00 84.25 98 THR A C 1
ATOM 784 O O . THR A 1 98 ? 2.168 2.693 -8.047 1.00 84.25 98 THR A O 1
ATOM 787 N N . ARG A 1 99 ? 1.147 3.341 -9.941 1.00 86.19 99 ARG A N 1
ATOM 788 C CA . ARG A 1 99 ? 0.741 4.652 -9.405 1.00 86.19 99 ARG A CA 1
ATOM 789 C C . ARG A 1 99 ? -0.112 4.503 -8.145 1.00 86.19 99 ARG A C 1
ATOM 791 O O . ARG A 1 99 ? 0.148 5.176 -7.148 1.00 86.19 99 ARG A O 1
ATOM 798 N N . THR A 1 100 ? -1.141 3.661 -8.189 1.00 88.81 100 THR A N 1
ATOM 799 C CA . THR A 1 100 ? -2.038 3.443 -7.050 1.00 88.81 100 THR A CA 1
ATOM 8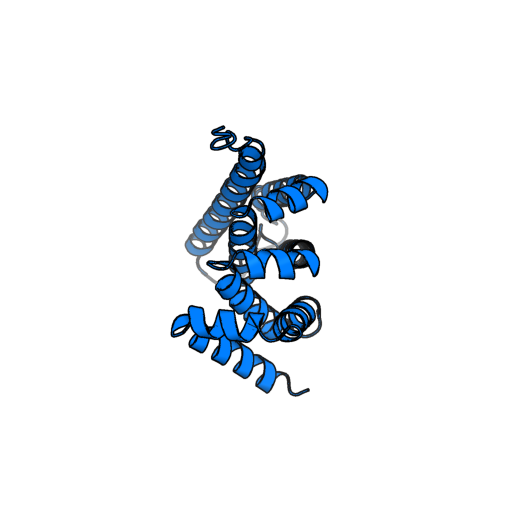00 C C . THR A 1 100 ? -1.303 2.780 -5.887 1.00 88.81 100 THR A C 1
ATOM 802 O O . THR A 1 100 ? -1.493 3.209 -4.752 1.00 88.81 100 THR A O 1
ATOM 805 N N . ALA A 1 101 ? -0.410 1.820 -6.143 1.00 88.75 101 ALA A N 1
ATOM 806 C CA . ALA A 1 101 ? 0.400 1.178 -5.110 1.00 88.75 101 ALA A CA 1
ATOM 807 C C . ALA A 1 101 ? 1.333 2.172 -4.402 1.00 88.75 101 ALA A C 1
ATOM 809 O O . ALA A 1 101 ? 1.358 2.213 -3.173 1.00 88.75 101 ALA A O 1
ATOM 810 N N . LEU A 1 102 ? 2.030 3.036 -5.151 1.00 86.81 102 LEU A N 1
ATOM 811 C CA . LEU A 1 102 ? 2.887 4.082 -4.580 1.00 86.81 102 LEU A CA 1
ATOM 812 C C . LEU A 1 102 ? 2.086 5.118 -3.784 1.00 86.81 102 LEU A C 1
ATOM 814 O O . LEU A 1 102 ? 2.497 5.508 -2.694 1.00 86.81 102 LEU A O 1
ATOM 818 N N . ARG A 1 103 ? 0.917 5.540 -4.281 1.00 89.31 103 ARG A N 1
ATOM 819 C CA . ARG A 1 103 ? 0.017 6.435 -3.530 1.00 89.31 103 ARG A CA 1
ATOM 820 C C . ARG A 1 103 ? -0.498 5.776 -2.255 1.00 89.31 103 ARG A C 1
ATOM 822 O O . ARG A 1 103 ? -0.548 6.424 -1.216 1.00 89.31 103 ARG A O 1
ATOM 829 N N . CYS A 1 104 ? -0.839 4.492 -2.319 1.00 89.38 104 CYS A N 1
ATOM 830 C CA . CYS A 1 104 ? -1.231 3.717 -1.149 1.00 89.38 104 CYS A CA 1
ATOM 831 C C . CYS A 1 104 ? -0.085 3.679 -0.130 1.00 89.38 104 CYS A C 1
ATOM 833 O O . CYS A 1 104 ? -0.294 4.016 1.032 1.00 89.38 104 CYS A O 1
ATOM 835 N N . LEU A 1 105 ? 1.145 3.392 -0.572 1.00 88.44 105 LEU A N 1
ATOM 836 C CA . LEU A 1 105 ? 2.335 3.409 0.277 1.00 88.44 105 LEU A CA 1
ATOM 837 C C . LEU A 1 105 ? 2.547 4.779 0.941 1.00 88.44 105 LEU A C 1
ATOM 839 O O . LEU A 1 105 ? 2.781 4.841 2.142 1.00 88.44 105 LEU A O 1
ATOM 843 N N . LEU A 1 106 ? 2.381 5.885 0.209 1.00 86.88 106 LEU A N 1
ATOM 844 C CA . LEU A 1 106 ? 2.446 7.239 0.777 1.00 86.88 106 LEU A CA 1
ATOM 845 C C . LEU A 1 106 ? 1.383 7.500 1.858 1.00 86.88 106 LEU A C 1
ATOM 847 O O . LEU A 1 106 ? 1.677 8.187 2.841 1.00 86.88 106 LEU A O 1
ATOM 851 N N . ASN A 1 107 ? 0.179 6.932 1.724 1.00 88.62 107 ASN A N 1
ATOM 852 C CA . ASN A 1 107 ? -0.840 7.012 2.775 1.00 88.62 107 ASN A CA 1
ATOM 853 C C . ASN A 1 107 ? -0.345 6.328 4.058 1.00 88.62 107 ASN A C 1
ATOM 855 O O . ASN A 1 107 ? -0.449 6.910 5.138 1.00 88.62 107 ASN A O 1
ATOM 859 N N . PHE A 1 108 ? 0.269 5.143 3.949 1.00 87.12 108 PHE A N 1
ATOM 860 C CA . PHE A 1 108 ? 0.883 4.468 5.099 1.00 87.12 108 PHE A CA 1
ATOM 861 C C . PHE A 1 108 ? 2.035 5.281 5.691 1.00 87.12 108 PHE A C 1
ATOM 863 O O . PHE A 1 108 ? 2.117 5.438 6.905 1.00 87.12 108 PHE A O 1
ATOM 870 N N . LEU A 1 109 ? 2.895 5.865 4.856 1.00 83.88 109 LEU A N 1
ATOM 871 C CA . LEU A 1 109 ? 4.028 6.676 5.314 1.00 83.88 109 LEU A CA 1
ATOM 872 C C . LEU A 1 109 ? 3.622 8.014 5.952 1.00 83.88 109 LEU A C 1
ATOM 874 O O . LEU A 1 109 ? 4.459 8.682 6.551 1.00 83.88 109 LEU A O 1
ATOM 878 N N . SER A 1 110 ? 2.345 8.393 5.883 1.00 84.81 110 SER A N 1
ATOM 879 C CA . SER A 1 110 ? 1.800 9.514 6.660 1.00 84.81 110 SER A CA 1
ATOM 880 C C . SER A 1 110 ? 1.531 9.150 8.129 1.00 84.81 110 SER A C 1
ATOM 882 O O . SER A 1 110 ? 1.334 10.037 8.956 1.00 84.81 110 SER A O 1
ATOM 884 N N . ASN A 1 111 ? 1.513 7.859 8.477 1.00 85.69 111 ASN A N 1
ATOM 885 C CA . ASN A 1 111 ? 1.199 7.376 9.818 1.00 85.69 111 ASN A CA 1
ATOM 886 C C . ASN A 1 111 ? 2.468 6.925 10.563 1.00 85.69 111 ASN A C 1
ATOM 888 O O . ASN A 1 111 ? 3.122 5.978 10.117 1.00 85.69 111 ASN A O 1
ATOM 892 N N . PRO A 1 112 ? 2.790 7.515 11.733 1.00 84.88 112 PRO A N 1
ATOM 893 C CA . PRO A 1 112 ? 3.999 7.187 12.490 1.00 84.88 112 PRO A CA 1
ATOM 894 C C . PRO A 1 112 ? 4.157 5.698 12.819 1.00 84.88 112 PRO A C 1
ATOM 896 O O . PRO A 1 112 ? 5.275 5.183 12.807 1.00 84.88 112 PRO A O 1
ATOM 899 N N . TYR A 1 113 ? 3.051 4.986 13.075 1.00 86.44 113 TYR A N 1
ATOM 900 C CA . TYR A 1 113 ? 3.085 3.545 13.345 1.00 86.44 113 TYR A CA 1
ATOM 901 C C . TYR A 1 113 ? 3.593 2.761 12.132 1.00 86.44 113 TYR A C 1
ATOM 903 O O . TYR A 1 113 ? 4.484 1.922 12.247 1.00 86.44 113 TYR A O 1
ATOM 911 N N . CYS A 1 114 ? 3.050 3.074 10.957 1.00 85.19 114 CYS A N 1
ATOM 912 C CA . CYS A 1 114 ? 3.409 2.400 9.718 1.00 85.19 114 CYS A CA 1
ATOM 913 C C . CYS A 1 114 ? 4.828 2.788 9.289 1.00 85.19 114 CYS A C 1
ATOM 915 O O . CYS A 1 114 ? 5.593 1.922 8.887 1.00 85.19 114 CYS A O 1
ATOM 917 N N . VAL A 1 115 ? 5.222 4.057 9.458 1.00 86.19 115 VAL A N 1
ATOM 918 C CA . VAL A 1 115 ? 6.608 4.505 9.241 1.00 86.19 115 VAL A CA 1
ATOM 919 C C . VAL A 1 115 ? 7.576 3.691 10.091 1.00 86.19 115 VAL A C 1
ATOM 921 O O . VAL A 1 115 ? 8.554 3.173 9.560 1.00 86.19 115 VAL A O 1
ATOM 924 N N . LYS A 1 116 ? 7.299 3.523 11.390 1.00 87.12 116 LYS A N 1
ATOM 925 C CA . LYS A 1 116 ? 8.136 2.699 12.269 1.00 87.12 116 LYS A CA 1
ATOM 926 C C . LYS A 1 116 ? 8.235 1.258 11.759 1.00 87.12 116 LYS A C 1
ATOM 928 O O . LYS A 1 116 ? 9.345 0.754 11.627 1.00 87.12 116 LYS A O 1
ATOM 933 N N . TYR A 1 117 ? 7.106 0.650 11.394 1.00 87.56 117 TYR A N 1
ATOM 934 C CA . TYR A 1 117 ? 7.078 -0.697 10.820 1.00 87.56 117 TYR A CA 1
ATOM 935 C C . TYR A 1 117 ? 7.947 -0.804 9.557 1.00 87.56 117 TYR A C 1
ATOM 937 O O . TYR A 1 117 ? 8.835 -1.646 9.499 1.00 87.56 117 TYR A O 1
ATOM 945 N N . VAL A 1 118 ? 7.770 0.093 8.578 1.00 85.50 118 VAL A N 1
ATOM 946 C CA . VAL A 1 118 ? 8.546 0.093 7.320 1.00 85.50 118 VAL A CA 1
ATOM 947 C C . VAL A 1 118 ? 10.044 0.287 7.572 1.00 85.50 118 VAL A C 1
ATOM 949 O O . VAL A 1 118 ? 10.877 -0.283 6.866 1.00 85.50 118 VAL A O 1
ATOM 952 N N . ARG A 1 119 ? 10.415 1.081 8.581 1.00 84.00 119 ARG A N 1
ATOM 953 C CA . ARG A 1 119 ? 11.819 1.272 8.969 1.00 84.00 119 ARG A CA 1
ATOM 954 C C . ARG A 1 119 ? 12.426 0.003 9.567 1.00 84.00 119 ARG A C 1
ATOM 956 O O . ARG A 1 119 ? 13.580 -0.296 9.273 1.00 84.00 119 ARG A O 1
ATOM 963 N N . GLU A 1 120 ? 11.664 -0.734 10.370 1.00 85.25 120 GLU A N 1
ATOM 964 C CA . GLU A 1 120 ? 12.111 -1.966 11.032 1.00 85.25 120 GLU A CA 1
ATOM 965 C C . GLU A 1 120 ? 12.146 -3.174 10.080 1.00 85.25 120 GLU A C 1
ATOM 967 O O . GLU A 1 120 ? 13.004 -4.041 10.229 1.00 85.25 120 GLU A O 1
ATOM 972 N N . THR A 1 121 ? 11.287 -3.211 9.056 1.00 83.00 121 THR A N 1
ATOM 973 C CA . THR A 1 121 ? 11.216 -4.315 8.078 1.00 83.00 121 THR A CA 1
ATOM 974 C C . THR A 1 121 ? 12.114 -4.133 6.850 1.00 83.00 121 THR A C 1
ATOM 976 O O . THR A 1 121 ? 12.084 -4.944 5.927 1.00 83.00 121 THR A O 1
ATOM 979 N N . GLY A 1 122 ? 12.953 -3.091 6.825 1.00 78.12 122 GLY A N 1
ATOM 980 C CA . GLY A 1 122 ? 13.894 -2.845 5.727 1.00 78.12 122 GLY A CA 1
ATOM 981 C C . GLY A 1 122 ? 13.281 -2.158 4.502 1.00 78.12 122 GLY A C 1
ATOM 982 O O . GLY A 1 122 ? 13.915 -2.102 3.447 1.00 78.12 122 GLY A O 1
ATOM 983 N N . GLY A 1 123 ? 12.092 -1.567 4.629 1.00 77.31 123 GLY A N 1
ATOM 984 C CA . GLY A 1 123 ? 11.419 -0.872 3.533 1.00 77.31 123 GLY A CA 1
ATOM 985 C C . GLY A 1 123 ? 12.149 0.378 3.028 1.00 77.31 123 GLY A C 1
ATOM 986 O O . GLY A 1 123 ? 11.957 0.758 1.879 1.00 77.31 123 GLY A O 1
ATOM 987 N N . ILE A 1 124 ? 13.057 0.975 3.817 1.00 78.56 124 ILE A N 1
ATOM 988 C CA . ILE A 1 124 ? 13.958 2.037 3.320 1.00 78.56 124 ILE A CA 1
ATOM 989 C C . ILE A 1 124 ? 14.822 1.509 2.168 1.00 78.56 124 ILE A C 1
ATOM 991 O O . ILE A 1 124 ? 14.958 2.175 1.147 1.00 78.56 124 ILE A O 1
ATOM 995 N N . ARG A 1 125 ? 15.389 0.304 2.311 1.00 81.56 125 ARG A N 1
ATOM 996 C CA . ARG A 1 125 ? 16.219 -0.295 1.263 1.00 81.56 125 ARG A CA 1
ATOM 997 C C . ARG A 1 125 ? 15.386 -0.592 0.022 1.00 81.56 125 ARG A C 1
ATOM 999 O O . ARG A 1 125 ? 15.804 -0.222 -1.065 1.00 81.56 125 ARG A O 1
ATOM 1006 N N . ALA A 1 126 ? 14.191 -1.156 0.200 1.00 82.44 126 ALA A N 1
ATOM 1007 C CA . ALA A 1 126 ? 13.265 -1.393 -0.905 1.00 82.44 126 ALA A CA 1
ATOM 1008 C C . ALA A 1 126 ? 12.923 -0.091 -1.653 1.00 82.44 126 ALA A C 1
ATOM 1010 O O . ALA A 1 126 ? 12.972 -0.057 -2.876 1.00 82.44 126 ALA A O 1
ATOM 1011 N N . MET A 1 127 ? 12.659 1.006 -0.937 1.00 79.38 127 MET A N 1
ATOM 1012 C CA . MET A 1 127 ? 12.417 2.322 -1.543 1.00 79.38 127 MET A CA 1
ATOM 1013 C C . MET A 1 127 ? 13.626 2.845 -2.327 1.00 79.38 127 MET A C 1
ATOM 1015 O O . MET A 1 127 ? 13.457 3.349 -3.437 1.00 79.38 127 MET A O 1
ATOM 1019 N N . CYS A 1 128 ? 14.838 2.706 -1.786 1.00 79.12 128 CYS A N 1
ATOM 1020 C CA . CYS A 1 128 ? 16.066 3.082 -2.487 1.00 79.12 128 CYS A CA 1
ATOM 1021 C C . CYS A 1 128 ? 16.306 2.221 -3.735 1.00 79.12 128 CYS A C 1
ATOM 1023 O O . CYS A 1 128 ? 16.678 2.759 -4.773 1.00 79.12 128 CYS A O 1
ATOM 1025 N N . ASP A 1 129 ? 16.055 0.913 -3.660 1.00 82.38 129 ASP A N 1
ATOM 1026 C CA . ASP A 1 129 ? 16.202 -0.009 -4.790 1.00 82.38 129 ASP A CA 1
ATOM 1027 C C . ASP A 1 129 ? 15.185 0.317 -5.901 1.00 82.38 129 ASP A C 1
ATOM 1029 O O . ASP A 1 129 ? 15.528 0.316 -7.084 1.00 82.38 129 ASP A O 1
ATOM 1033 N N . LEU A 1 130 ? 13.946 0.672 -5.538 1.00 79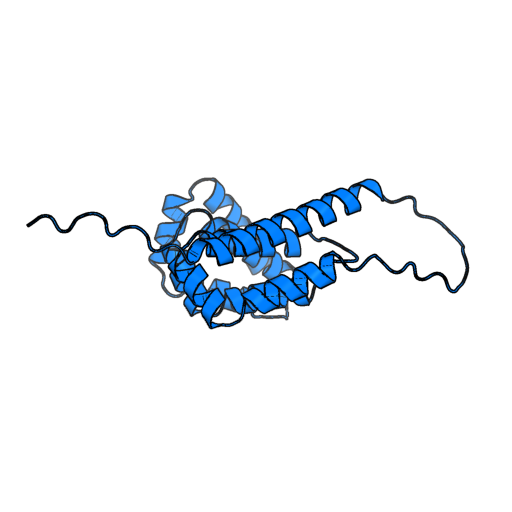.50 130 LEU A N 1
ATOM 1034 C CA . LEU A 1 130 ? 12.931 1.142 -6.487 1.00 79.50 130 LEU A CA 1
ATOM 1035 C C . LEU A 1 130 ? 13.297 2.492 -7.109 1.00 79.50 130 LEU A C 1
ATOM 1037 O O . LEU A 1 130 ? 13.087 2.692 -8.303 1.00 79.50 130 LEU A O 1
ATOM 1041 N N . MET A 1 131 ? 13.873 3.407 -6.327 1.00 76.31 131 MET A N 1
ATOM 1042 C CA . MET A 1 131 ? 14.367 4.689 -6.832 1.00 76.31 131 MET A CA 1
ATOM 1043 C C . MET A 1 131 ? 15.537 4.498 -7.795 1.00 76.31 131 MET A C 1
ATOM 1045 O O . MET A 1 131 ? 15.560 5.135 -8.843 1.00 76.31 131 MET A O 1
ATOM 1049 N N . ALA A 1 132 ? 16.464 3.590 -7.484 1.00 79.62 132 ALA A N 1
ATOM 1050 C CA . ALA A 1 132 ? 17.553 3.230 -8.381 1.00 79.62 132 ALA A CA 1
ATOM 1051 C C . ALA A 1 132 ? 17.005 2.664 -9.698 1.00 79.62 132 ALA A C 1
ATOM 1053 O O . ALA A 1 132 ? 17.355 3.176 -10.754 1.00 79.62 132 ALA A O 1
ATOM 1054 N N . LYS A 1 133 ? 16.069 1.706 -9.642 1.00 77.75 133 LYS A N 1
ATOM 1055 C CA . LYS A 1 133 ? 15.401 1.153 -10.834 1.00 77.75 133 LYS A CA 1
ATOM 1056 C C . LYS A 1 133 ? 14.645 2.203 -11.651 1.00 77.75 133 LYS A C 1
ATOM 1058 O O . LYS A 1 133 ? 14.651 2.133 -12.873 1.00 77.75 133 LYS A O 1
ATOM 1063 N N . ALA A 1 134 ? 13.987 3.162 -11.000 1.00 72.44 134 ALA A N 1
ATOM 1064 C CA . ALA A 1 134 ? 13.269 4.242 -11.680 1.00 72.44 134 ALA A CA 1
ATOM 1065 C C . ALA A 1 134 ? 14.214 5.266 -12.336 1.00 72.44 134 ALA A C 1
ATOM 1067 O O . ALA A 1 134 ? 13.822 5.934 -13.289 1.00 72.44 134 ALA A O 1
ATOM 1068 N N . LEU A 1 135 ? 15.439 5.400 -11.815 1.00 70.31 135 LEU A N 1
ATOM 1069 C CA . LEU A 1 135 ? 16.464 6.312 -12.321 1.00 70.31 135 LEU A CA 1
ATOM 1070 C C . LEU A 1 135 ? 17.426 5.642 -13.313 1.00 70.31 135 LEU A C 1
ATOM 1072 O O . LEU A 1 135 ? 18.200 6.344 -13.963 1.00 70.31 135 LEU A O 1
ATOM 1076 N N . GLU A 1 136 ? 17.413 4.309 -13.429 1.00 67.31 136 GLU A N 1
ATOM 1077 C CA . GLU A 1 136 ? 18.178 3.613 -14.458 1.00 67.31 136 GLU A CA 1
ATOM 1078 C C . GLU A 1 136 ? 17.724 4.137 -15.827 1.00 67.31 136 GLU A C 1
ATOM 1080 O O . GLU A 1 136 ? 16.558 3.959 -16.196 1.00 67.31 136 GLU A O 1
ATOM 1085 N N . PRO A 1 137 ? 18.613 4.814 -16.583 1.00 51.28 137 PRO A N 1
ATOM 1086 C CA . PRO A 1 137 ? 18.255 5.311 -17.895 1.00 51.28 137 PRO A CA 1
ATOM 1087 C C . PRO A 1 137 ? 17.849 4.104 -18.725 1.00 51.28 137 PRO A C 1
ATOM 1089 O O . PRO A 1 137 ? 18.551 3.087 -18.729 1.00 51.28 137 PRO A O 1
ATOM 1092 N N . THR A 1 138 ? 16.713 4.217 -19.409 1.00 45.38 138 THR A N 1
ATOM 1093 C CA . THR A 1 138 ? 16.290 3.277 -20.437 1.00 45.38 138 THR A CA 1
ATOM 1094 C C . THR A 1 138 ? 17.468 3.076 -21.382 1.00 45.38 138 THR A C 1
ATOM 1096 O O . THR A 1 138 ? 17.741 3.899 -22.251 1.00 45.38 138 THR A O 1
ATOM 1099 N N . LYS A 1 139 ? 18.232 1.994 -21.186 1.00 41.72 139 LYS A N 1
ATOM 1100 C CA . LYS A 1 139 ? 19.194 1.547 -22.183 1.00 41.72 139 LYS A CA 1
ATOM 1101 C C . LYS A 1 139 ? 18.345 1.215 -23.393 1.00 41.72 139 LYS A C 1
ATOM 1103 O O . LYS A 1 139 ? 17.663 0.190 -23.419 1.00 41.72 139 LYS A O 1
ATOM 1108 N N . THR A 1 140 ? 18.336 2.139 -24.343 1.00 37.09 140 THR A N 1
ATOM 1109 C CA . THR A 1 140 ? 17.945 1.902 -25.717 1.00 37.09 140 THR A CA 1
ATOM 1110 C C . THR A 1 140 ? 18.580 0.584 -26.124 1.00 37.09 140 THR A C 1
ATOM 1112 O O . THR A 1 140 ? 19.802 0.440 -26.153 1.00 37.09 140 THR A O 1
ATOM 1115 N N . ALA A 1 141 ? 17.736 -0.413 -26.374 1.00 42.47 141 ALA A N 1
ATOM 1116 C CA . ALA A 1 141 ? 18.126 -1.590 -27.118 1.00 42.47 141 ALA A CA 1
ATOM 1117 C C . ALA A 1 141 ? 18.377 -1.147 -28.568 1.00 42.47 141 ALA A C 1
ATOM 1119 O O . ALA A 1 141 ? 17.555 -1.362 -29.453 1.00 42.47 141 ALA A O 1
ATOM 1120 N N . GLU A 1 142 ? 19.496 -0.465 -28.800 1.00 43.72 142 GLU A N 1
ATOM 1121 C CA . GLU A 1 142 ? 20.138 -0.414 -30.105 1.00 43.72 142 GLU A CA 1
ATOM 1122 C C . GLU A 1 142 ? 20.910 -1.725 -30.273 1.00 43.72 142 GLU A C 1
ATOM 1124 O O . GLU A 1 142 ? 22.084 -1.803 -29.940 1.00 43.72 142 GLU A O 1
ATOM 1129 N N . ASP A 1 143 ? 20.216 -2.781 -30.706 1.00 42.69 143 ASP A N 1
ATOM 1130 C CA . ASP A 1 143 ? 20.775 -3.737 -31.669 1.00 42.69 143 ASP A CA 1
ATOM 1131 C C . ASP A 1 143 ? 19.685 -4.689 -32.188 1.00 42.69 143 ASP A C 1
ATOM 1133 O O . ASP A 1 143 ? 19.377 -5.721 -31.594 1.00 42.69 143 ASP A O 1
ATOM 1137 N N . SER A 1 144 ? 19.060 -4.279 -33.298 1.00 36.84 144 SER A N 1
ATOM 1138 C CA . SER A 1 144 ? 18.680 -5.076 -34.483 1.00 36.84 144 SER A CA 1
ATOM 1139 C C . SER A 1 144 ? 17.414 -4.538 -35.172 1.00 36.84 144 SER A C 1
ATOM 1141 O O . SER A 1 144 ? 16.300 -5.009 -34.987 1.00 36.84 144 SER A O 1
ATOM 1143 N N . SER A 1 145 ? 17.671 -3.568 -36.053 1.00 36.88 145 SER A N 1
ATOM 1144 C CA . SER A 1 145 ? 16.924 -3.242 -37.279 1.00 36.88 145 SER A CA 1
ATOM 1145 C C . SER A 1 145 ? 15.549 -2.540 -37.179 1.00 36.88 145 SER A C 1
ATOM 1147 O O . SER A 1 145 ? 14.652 -2.972 -36.461 1.00 36.88 145 SER A O 1
ATOM 1149 N N . PRO A 1 146 ? 15.334 -1.475 -37.986 1.00 53.19 146 PRO A N 1
ATOM 1150 C CA . PRO A 1 146 ? 14.097 -0.706 -38.007 1.00 53.19 146 PRO A CA 1
ATOM 1151 C C . PRO A 1 146 ? 13.129 -1.274 -39.049 1.00 53.19 146 PRO A C 1
ATOM 1153 O O . PRO A 1 146 ? 13.528 -1.485 -40.191 1.00 53.19 146 PRO A O 1
ATOM 1156 N N . THR A 1 147 ? 11.851 -1.463 -38.710 1.00 35.75 147 THR A N 1
ATOM 1157 C CA . THR A 1 147 ? 10.724 -1.312 -39.652 1.00 35.75 147 THR A CA 1
ATOM 1158 C C . THR A 1 147 ? 9.387 -1.277 -38.906 1.00 35.75 147 THR A C 1
ATOM 1160 O O . THR A 1 147 ? 9.057 -2.178 -38.147 1.00 35.75 147 THR A O 1
ATOM 1163 N N . ALA A 1 148 ? 8.618 -0.236 -39.240 1.00 35.62 148 ALA A N 1
ATOM 1164 C CA . ALA A 1 148 ? 7.176 -0.052 -39.070 1.00 35.62 148 ALA A CA 1
ATOM 1165 C C . ALA A 1 148 ? 6.621 0.313 -37.675 1.00 35.62 148 ALA A C 1
ATOM 1167 O O . ALA A 1 148 ? 6.251 -0.524 -36.863 1.00 35.62 148 ALA A O 1
ATOM 1168 N N . ALA A 1 149 ? 6.421 1.627 -37.530 1.00 39.12 149 ALA A N 1
ATOM 1169 C CA . ALA A 1 149 ? 5.177 2.266 -37.097 1.00 39.12 149 ALA A CA 1
ATOM 1170 C C . ALA A 1 149 ? 4.571 1.877 -35.735 1.00 39.12 149 ALA A C 1
ATOM 1172 O O . ALA A 1 149 ? 3.783 0.948 -35.618 1.00 39.12 149 ALA A O 1
ATOM 1173 N N . SER A 1 150 ? 4.733 2.775 -34.764 1.00 38.09 150 SER A N 1
ATOM 1174 C CA . SER A 1 150 ? 3.581 3.502 -34.219 1.00 38.09 150 SER A CA 1
ATOM 1175 C C . SER A 1 150 ? 4.090 4.707 -33.437 1.00 38.09 150 SER A C 1
ATOM 1177 O O . SER A 1 150 ? 4.646 4.565 -32.353 1.00 38.09 150 SER A O 1
ATOM 1179 N N . SER A 1 151 ? 3.859 5.906 -33.961 1.00 40.56 151 SER A N 1
ATOM 1180 C CA . SER A 1 151 ? 3.862 7.144 -33.185 1.00 40.56 151 SER A CA 1
ATOM 1181 C C . SER A 1 151 ? 2.832 7.023 -32.054 1.00 40.56 151 SER A C 1
ATOM 1183 O O . SER A 1 151 ? 1.647 7.286 -32.248 1.00 40.56 151 SER A O 1
ATOM 1185 N N . ARG A 1 152 ? 3.273 6.550 -30.885 1.00 39.84 152 ARG A N 1
ATOM 1186 C CA . ARG A 1 152 ? 2.509 6.507 -29.635 1.00 39.84 152 ARG A CA 1
ATOM 1187 C C . ARG A 1 152 ? 3.313 7.238 -28.556 1.00 39.84 152 ARG A C 1
ATOM 1189 O O . ARG A 1 152 ? 4.228 6.684 -27.972 1.00 39.84 152 ARG A O 1
ATOM 1196 N N . SER A 1 153 ? 2.960 8.508 -28.369 1.00 39.69 153 SER A N 1
ATOM 1197 C CA . SER A 1 153 ? 2.992 9.259 -27.104 1.00 39.69 153 SER A CA 1
ATOM 1198 C C . SER A 1 153 ? 4.252 9.175 -26.224 1.00 39.69 153 SER A C 1
ATOM 1200 O O . SER A 1 153 ? 4.140 8.846 -25.049 1.00 39.69 153 SER A O 1
ATOM 1202 N N . VAL A 1 154 ? 5.420 9.573 -26.739 1.00 48.78 154 VAL A N 1
ATOM 1203 C CA . VAL A 1 154 ? 6.655 9.699 -25.932 1.00 48.78 154 VAL A CA 1
ATOM 1204 C C . VAL A 1 154 ? 6.501 10.727 -24.788 1.00 48.78 154 VAL A C 1
ATOM 1206 O O . VAL A 1 154 ? 6.908 10.458 -23.667 1.00 48.78 154 VAL A O 1
ATOM 1209 N N . GLU A 1 155 ? 5.781 11.838 -24.995 1.00 43.06 155 GLU A N 1
ATOM 1210 C CA . GLU A 1 155 ? 5.559 12.862 -23.945 1.00 43.06 155 GLU A CA 1
ATOM 1211 C C . GLU A 1 155 ? 4.710 12.380 -22.752 1.00 43.06 155 GLU A C 1
ATOM 1213 O O . GLU A 1 155 ? 4.770 12.944 -21.658 1.00 43.06 155 GLU A O 1
ATOM 1218 N N . GLY A 1 156 ? 3.890 11.341 -22.946 1.00 50.94 156 GLY A N 1
ATOM 1219 C CA . GLY A 1 156 ? 3.002 10.826 -21.905 1.00 50.94 156 GLY A CA 1
ATOM 1220 C C . GLY A 1 156 ? 3.708 9.923 -20.898 1.00 50.94 156 GLY A C 1
ATOM 1221 O O . GLY A 1 156 ? 3.231 9.796 -19.770 1.00 50.94 156 GLY A O 1
ATOM 1222 N N . ASP A 1 157 ? 4.814 9.294 -21.288 1.00 55.53 157 ASP A N 1
ATOM 1223 C CA . ASP A 1 157 ? 5.549 8.367 -20.430 1.00 55.53 157 ASP A CA 1
ATOM 1224 C C . ASP A 1 157 ? 6.602 9.098 -19.584 1.00 55.53 157 ASP A C 1
ATOM 1226 O O . ASP A 1 157 ? 6.743 8.785 -18.401 1.00 55.53 157 ASP A O 1
ATOM 1230 N N . ASP A 1 158 ? 7.184 10.188 -20.095 1.00 59.38 158 ASP A N 1
ATOM 1231 C CA . ASP A 1 158 ? 8.095 11.055 -19.333 1.00 59.38 158 ASP A CA 1
ATOM 1232 C C . ASP A 1 158 ? 7.415 11.690 -18.106 1.00 59.38 158 ASP A C 1
ATOM 1234 O O . ASP A 1 158 ? 7.949 11.660 -16.994 1.00 59.38 158 ASP A O 1
ATOM 1238 N N . HIS A 1 159 ? 6.188 12.210 -18.262 1.00 63.75 159 HIS A N 1
ATOM 1239 C CA . HIS A 1 159 ? 5.442 12.804 -17.143 1.00 63.75 159 HIS A CA 1
ATOM 1240 C C . HIS A 1 159 ? 5.075 11.769 -16.069 1.00 63.75 159 HIS A C 1
ATOM 1242 O O . HIS A 1 159 ? 5.019 12.075 -14.876 1.00 63.75 159 HIS A O 1
ATOM 1248 N N . LYS A 1 160 ? 4.832 10.524 -16.479 1.00 66.19 160 LYS A N 1
ATOM 1249 C CA . LYS A 1 160 ? 4.504 9.432 -15.567 1.00 66.19 160 LYS A CA 1
ATOM 1250 C C . LYS A 1 160 ? 5.733 8.940 -14.796 1.00 66.19 160 LYS A C 1
ATOM 1252 O O . LYS A 1 160 ? 5.627 8.727 -13.590 1.00 66.19 160 LYS A O 1
ATOM 1257 N N . CYS A 1 161 ? 6.887 8.826 -15.453 1.00 64.81 161 CYS A N 1
ATOM 1258 C CA . CYS A 1 161 ? 8.156 8.521 -14.790 1.00 64.81 161 CYS A CA 1
ATOM 1259 C C . CYS A 1 161 ? 8.552 9.628 -13.802 1.00 64.81 161 CYS A C 1
ATOM 1261 O O . CYS A 1 161 ? 8.944 9.330 -12.675 1.00 64.81 161 CYS A O 1
ATOM 1263 N N . ALA A 1 162 ? 8.351 10.902 -14.159 1.00 72.75 162 ALA A N 1
ATOM 1264 C CA . ALA A 1 162 ? 8.575 12.019 -13.240 1.00 72.75 162 ALA A CA 1
ATOM 1265 C C . ALA A 1 162 ? 7.684 11.932 -11.984 1.00 72.75 162 ALA A C 1
ATOM 1267 O O . ALA A 1 162 ? 8.177 12.113 -10.871 1.00 72.75 162 ALA A O 1
ATOM 1268 N N . GLN A 1 163 ? 6.400 11.579 -12.139 1.00 76.69 163 GLN A N 1
ATOM 1269 C CA . GLN A 1 163 ? 5.498 11.334 -11.002 1.00 76.69 163 GLN A CA 1
ATOM 1270 C C . GLN A 1 163 ? 5.953 10.153 -10.133 1.00 76.69 163 GLN A C 1
ATOM 1272 O O . GLN A 1 163 ? 5.854 10.218 -8.909 1.00 76.69 163 GLN A O 1
ATOM 1277 N N . ALA A 1 164 ? 6.454 9.072 -10.741 1.00 75.06 164 ALA A N 1
ATOM 1278 C CA . ALA A 1 164 ? 6.991 7.926 -10.008 1.00 75.06 164 ALA A CA 1
ATOM 1279 C C . ALA A 1 164 ? 8.143 8.353 -9.090 1.00 75.06 164 ALA A C 1
ATOM 1281 O O . ALA A 1 164 ? 8.140 8.059 -7.894 1.00 75.06 164 ALA A O 1
ATOM 1282 N N . VAL A 1 165 ? 9.095 9.103 -9.651 1.00 76.94 165 VAL A N 1
ATOM 1283 C CA . VAL A 1 165 ? 10.253 9.636 -8.929 1.00 76.94 165 VAL A CA 1
ATOM 1284 C C . VAL A 1 165 ? 9.812 10.604 -7.830 1.00 76.94 165 VAL A C 1
ATOM 1286 O O . VAL A 1 165 ? 10.295 10.494 -6.705 1.00 76.94 165 VAL A O 1
ATOM 1289 N N . GLU A 1 166 ? 8.850 11.492 -8.096 1.00 82.19 166 GLU A N 1
ATOM 1290 C CA . GLU A 1 166 ? 8.290 12.399 -7.085 1.00 82.19 166 GLU A CA 1
ATOM 1291 C C . GLU A 1 166 ? 7.703 11.630 -5.890 1.00 82.19 166 GLU A C 1
ATOM 1293 O O . GLU A 1 166 ? 8.015 11.933 -4.734 1.00 82.19 166 GLU A O 1
ATOM 1298 N N . TYR A 1 167 ? 6.895 10.597 -6.150 1.00 83.06 167 TYR A N 1
ATOM 1299 C CA . TYR A 1 167 ? 6.316 9.770 -5.091 1.00 83.06 167 TYR A CA 1
ATOM 1300 C C . TYR A 1 167 ? 7.383 9.012 -4.297 1.00 83.06 167 TYR A C 1
ATOM 1302 O O . TYR A 1 167 ? 7.297 8.953 -3.069 1.00 83.06 167 TYR A O 1
ATOM 1310 N N . LEU A 1 168 ? 8.416 8.487 -4.961 1.00 80.50 168 LEU A N 1
ATOM 1311 C CA . LEU A 1 168 ? 9.522 7.793 -4.298 1.00 80.50 168 LEU A CA 1
ATOM 1312 C C . LEU A 1 168 ? 10.358 8.742 -3.424 1.00 80.50 168 LEU A C 1
ATOM 1314 O O . LEU A 1 168 ? 10.681 8.401 -2.281 1.00 80.50 168 LEU A O 1
ATOM 1318 N N . ILE A 1 169 ? 10.658 9.951 -3.908 1.00 82.62 169 ILE A N 1
ATOM 1319 C CA . ILE A 1 169 ? 11.359 10.987 -3.134 1.00 82.62 169 ILE A CA 1
ATOM 1320 C C . ILE A 1 169 ? 10.527 11.376 -1.912 1.00 82.62 169 ILE A C 1
ATOM 1322 O O . ILE A 1 169 ? 11.037 11.363 -0.791 1.00 82.62 169 ILE A O 1
ATOM 1326 N N . ARG A 1 170 ? 9.233 11.661 -2.100 1.00 84.44 170 ARG A N 1
ATOM 1327 C CA . ARG A 1 170 ? 8.332 12.024 -1.001 1.00 84.44 170 ARG A CA 1
ATOM 1328 C C . ARG A 1 170 ? 8.239 10.918 0.049 1.00 84.44 170 ARG A C 1
ATOM 1330 O O . ARG A 1 170 ? 8.312 11.212 1.239 1.00 84.44 170 ARG A O 1
ATOM 1337 N N . GLY A 1 171 ? 8.131 9.657 -0.372 1.00 80.69 171 GLY A N 1
ATOM 1338 C CA . GLY A 1 171 ? 8.110 8.510 0.537 1.00 80.69 171 GLY A CA 1
ATOM 1339 C C . GLY A 1 171 ? 9.409 8.376 1.333 1.00 80.69 171 GLY A C 1
ATOM 1340 O O . GLY A 1 171 ? 9.379 8.181 2.546 1.00 80.69 171 GLY A O 1
ATOM 1341 N N . THR A 1 172 ? 10.553 8.572 0.677 1.00 79.88 172 THR A N 1
ATOM 1342 C CA . THR A 1 172 ? 11.869 8.531 1.333 1.00 79.88 172 THR A CA 1
ATOM 1343 C C . THR A 1 172 ? 12.027 9.663 2.351 1.00 79.88 172 THR A C 1
ATOM 1345 O O . THR A 1 172 ? 12.493 9.429 3.464 1.00 79.88 172 THR A O 1
ATOM 1348 N N . ILE A 1 173 ? 11.573 10.879 2.026 1.00 81.31 173 ILE A N 1
ATOM 1349 C CA . ILE A 1 173 ? 11.573 12.015 2.959 1.00 81.31 173 ILE A CA 1
ATOM 1350 C C . ILE A 1 173 ? 10.696 11.718 4.180 1.00 81.31 173 ILE A C 1
ATOM 1352 O O . ILE A 1 173 ? 11.146 11.935 5.301 1.00 81.31 173 ILE A O 1
ATOM 1356 N N . LEU A 1 174 ? 9.487 11.178 3.991 1.00 80.88 174 LEU A N 1
ATOM 1357 C CA . LEU A 1 174 ? 8.598 10.812 5.103 1.00 80.88 174 LEU A CA 1
ATOM 1358 C C . LEU A 1 174 ? 9.227 9.748 6.019 1.00 80.88 174 LEU A C 1
ATOM 1360 O O . LEU A 1 174 ? 9.145 9.857 7.243 1.00 80.88 174 LEU A O 1
ATOM 1364 N N . LEU A 1 175 ? 9.926 8.765 5.444 1.00 78.56 175 LEU A N 1
ATOM 1365 C CA . LEU A 1 175 ? 10.664 7.751 6.205 1.00 78.56 175 LEU A CA 1
ATOM 1366 C C . LEU A 1 175 ? 11.825 8.340 7.021 1.00 78.56 175 LEU A C 1
ATOM 1368 O O . LEU A 1 175 ? 12.082 7.875 8.133 1.00 78.56 175 LEU A O 1
ATOM 1372 N N . LEU A 1 176 ? 12.513 9.357 6.493 1.00 76.38 176 LEU A N 1
ATOM 1373 C CA . LEU A 1 176 ? 13.613 10.045 7.179 1.00 76.38 176 LEU A CA 1
ATOM 1374 C C . LEU A 1 176 ? 13.113 11.032 8.247 1.00 76.38 176 LEU A C 1
ATOM 1376 O O . LEU A 1 176 ? 13.702 11.128 9.322 1.00 76.38 176 LEU A O 1
ATOM 1380 N N . GLN A 1 177 ? 12.012 11.738 7.982 1.00 74.06 177 GLN A N 1
ATOM 1381 C CA . GLN A 1 177 ? 11.412 12.705 8.906 1.00 74.06 177 GLN A CA 1
ATOM 1382 C C . GLN A 1 177 ? 10.721 12.036 10.101 1.00 74.06 177 GLN A C 1
ATOM 1384 O O . GLN A 1 177 ? 10.725 12.599 11.193 1.00 74.06 177 GLN A O 1
ATOM 1389 N N . GLY A 1 178 ? 10.225 10.802 9.951 1.00 57.56 178 GLY A N 1
ATOM 1390 C CA . GLY A 1 178 ? 9.671 9.999 11.051 1.00 57.56 178 GLY A CA 1
ATOM 1391 C C . GLY A 1 178 ? 10.684 9.561 12.123 1.00 57.56 178 GLY A C 1
ATOM 1392 O O . GLY A 1 178 ? 10.384 8.674 12.921 1.00 57.56 178 GLY A O 1
ATOM 1393 N N . GLY A 1 179 ? 11.902 10.119 12.119 1.00 43.00 179 GLY A N 1
ATOM 1394 C CA . GLY A 1 179 ? 12.890 10.037 13.198 1.00 43.00 179 GLY A CA 1
ATOM 1395 C C . GLY A 1 179 ? 12.899 11.237 14.152 1.00 43.00 179 GLY A C 1
ATOM 1396 O O . GLY A 1 179 ? 13.645 11.203 15.125 1.00 43.00 179 GLY A O 1
ATOM 1397 N N . GLY A 1 180 ? 12.095 12.275 13.905 1.00 40.06 180 GLY A N 1
ATOM 1398 C CA . GLY A 1 180 ? 11.853 13.326 14.888 1.00 40.06 180 GLY A CA 1
ATOM 1399 C C . GLY A 1 180 ? 10.820 12.851 15.899 1.00 40.06 180 GLY A C 1
ATOM 1400 O O . GLY A 1 180 ? 9.643 12.734 15.560 1.00 40.06 180 GLY A O 1
ATOM 1401 N N . GLU A 1 181 ? 11.253 12.568 17.128 1.00 36.03 181 GLU A N 1
ATOM 1402 C CA . GLU A 1 181 ? 10.355 12.544 18.280 1.00 36.03 181 GLU A CA 1
ATOM 1403 C C . GLU A 1 181 ? 9.425 13.759 18.201 1.00 36.03 181 GLU A C 1
ATOM 1405 O O . GLU A 1 181 ? 9.874 14.903 18.081 1.00 36.03 181 GLU A O 1
ATOM 1410 N N . ALA A 1 182 ? 8.116 13.516 18.256 1.00 35.78 182 ALA A N 1
ATOM 1411 C CA . ALA A 1 182 ? 7.204 14.571 18.651 1.00 35.78 182 ALA A CA 1
ATOM 1412 C C . ALA A 1 182 ? 7.700 15.094 20.011 1.00 35.78 182 ALA A C 1
ATOM 1414 O O . ALA A 1 182 ? 7.942 14.268 20.896 1.00 35.78 182 ALA A O 1
ATOM 1415 N N . PRO A 1 183 ? 7.873 16.413 20.213 1.00 35.28 183 PRO A N 1
ATOM 1416 C CA . PRO A 1 183 ? 8.095 16.918 21.556 1.00 35.28 183 PRO A CA 1
ATOM 1417 C C . PRO A 1 183 ? 6.900 16.463 22.392 1.00 35.28 183 PRO A C 1
ATOM 1419 O O . PRO A 1 183 ? 5.756 16.718 22.007 1.00 35.28 183 PRO A O 1
ATOM 1422 N N . GLU A 1 184 ? 7.163 15.731 23.479 1.00 35.97 184 GLU A N 1
ATOM 1423 C CA . GLU A 1 184 ? 6.137 15.313 24.427 1.00 35.97 184 GLU A CA 1
ATOM 1424 C C . GLU A 1 184 ? 5.289 16.531 24.799 1.00 35.97 184 GLU A C 1
ATOM 1426 O O . GLU A 1 184 ? 5.721 17.442 25.511 1.00 35.97 184 GLU A O 1
ATOM 1431 N N . ALA A 1 185 ? 4.068 16.562 24.273 1.00 39.69 185 ALA A N 1
ATOM 1432 C CA . ALA A 1 185 ? 3.070 17.523 24.673 1.00 39.69 185 ALA A CA 1
ATOM 1433 C C . ALA A 1 185 ? 2.664 17.191 26.114 1.00 39.69 185 ALA A C 1
ATOM 1435 O O . ALA A 1 185 ? 1.878 16.282 26.354 1.00 39.69 185 ALA A O 1
ATOM 1436 N N . GLY A 1 186 ? 3.224 17.945 27.059 1.00 38.44 186 GLY A N 1
ATOM 1437 C CA . GLY A 1 186 ? 2.622 18.237 28.356 1.00 38.44 186 GLY A CA 1
ATOM 1438 C C . GLY A 1 186 ? 2.488 17.070 29.334 1.00 38.44 186 GLY A C 1
ATOM 1439 O O . GLY A 1 186 ? 1.415 16.492 29.480 1.00 38.44 186 GLY A O 1
ATOM 1440 N N . LYS A 1 187 ? 3.507 16.874 30.176 1.00 34.38 187 LYS A N 1
ATOM 1441 C CA . LYS A 1 187 ? 3.242 16.564 31.588 1.00 34.38 187 LYS A CA 1
ATOM 1442 C C . LYS A 1 187 ? 3.038 17.880 32.334 1.00 34.38 187 LYS A C 1
ATOM 1444 O O . LYS A 1 187 ? 3.991 18.494 32.798 1.00 34.38 187 LYS A O 1
ATOM 1449 N N . SER A 1 188 ? 1.784 18.316 32.412 1.00 36.97 188 SER A N 1
ATOM 1450 C CA . SER A 1 188 ? 1.321 19.164 33.510 1.00 36.97 188 SER A CA 1
ATOM 1451 C C . SER A 1 188 ? 0.896 18.253 34.654 1.00 36.97 188 SER A C 1
ATOM 1453 O O . SER A 1 188 ? -0.154 17.628 34.543 1.00 36.97 188 SER A O 1
ATOM 1455 N N . VAL A 1 189 ? 1.706 18.196 35.713 1.00 35.41 189 VAL A N 1
ATOM 1456 C CA . VAL A 1 189 ? 1.292 18.225 37.129 1.00 35.41 189 VAL A CA 1
ATOM 1457 C C . VAL A 1 189 ? 2.411 18.908 37.900 1.00 35.41 189 VAL A C 1
ATOM 1459 O O . VAL A 1 189 ? 3.575 18.497 37.701 1.00 35.41 189 VAL A O 1
#

Organism: NCBI:txid1169539

Secondary structure (DSSP, 8-state):
--HHHHHHHHHHHHHHHHHHHHHHHHHHHH-HHHHHHHHHHHH-TT-HHHHHHHHHHHHHHHTT-HHHHHHHHHTTHHHHHHHHHHHS-TTT---HHHHHHHHHHHHHHTSHHHHHHHHHTTHHHHHHHHHHHHHS-------S---------HHHHHHHHHHHHHHHHHHHHHHHHTTS---------

Sequence (189 aa):
KDVYVAYDTMVLLQHLYRHFSSKVAQTILSDPMGLSSLMQILQDAKTDFVRNEALQLLYLLTETNTEIQKIVTFQGCIESLFAVISEEDISRHFTSVTRTALRCLLNFLSNPYCVKYVRETGGIRAMCDLMAKALEPTKTAEDSSPTAASSRSVEGDDHKCAQAVEYLIRGTILLLQGGGEAPEAGKSV

InterPro domains:
  IPR011989 Armadillo-like helical [G3DSA:1.25.10.10] (1-187)
  IPR016024 Armadillo-type fold [SSF48371] (26-131)
  IPR024095 Vesicle tethering protein p115 [PTHR10013] (2-165)

pLDDT: mean 75.56, std 17.4, range [34.38, 91.88]

Foldseek 3Di:
DPVVVLLVVLVVLQVCCVVPVPVSLVVCVVDPVNLVVLLVLCVPPPDPNSNLSSLLSLLSSLQPDPVSLVSVVVVVLLVSLLVQLVVDQLQPDLDPSNVSSLSSLVSLLVHLVSLVVCVVVVVLVSLVVSLVSLPPHPPPPPDDDDDDDDPDDPPVRVVSSVSSNVSSVSSNVSSVVSPDDDPPPDPDD

Radius of gyration: 19.11 Å; chains: 1; bounding box: 41×37×77 Å